Protein AF-A0A0H5QGW6-F1 (afdb_monomer)

Nearest PDB structures (foldseek):
  8yw3-assembly1_R  TM=2.084E-01  e=3.261E-01  Homo sapiens
  6uus-assembly1_R  TM=1.681E-01  e=2.986E+00  Homo sapiens

Organism: NCBI:txid70186

Radius of gyration: 20.82 Å; Cα contacts (8 Å, |Δi|>4): 192; chains: 1; bounding box: 55×41×63 Å

Solvent-accessible surface area (backbone atoms only — not comparable to full-atom values): 15412 Å² total; per-residue (Å²): 129,89,86,74,66,79,67,69,85,49,52,84,71,76,66,63,70,64,78,44,73,62,85,73,97,60,81,76,67,79,88,87,69,93,71,85,68,96,70,79,78,47,71,57,60,54,40,50,23,49,50,55,53,50,54,34,49,54,48,52,54,40,51,48,52,48,53,54,39,48,50,61,38,52,66,51,66,75,45,72,84,45,88,61,38,72,58,56,48,51,52,36,51,52,52,31,52,49,50,47,52,54,42,50,37,51,48,51,41,50,53,51,52,50,52,50,51,42,39,24,73,66,65,39,102,63,50,61,63,60,51,53,44,53,50,51,50,53,47,28,73,71,70,28,72,79,37,42,49,58,43,37,71,76,74,44,76,80,79,86,82,74,90,78,87,79,90,44,74,60,56,55,49,46,50,50,51,52,50,54,55,68,73,56,87,57,65,65,62,59,44,57,75,73,37,57,95,91,55,80,75,52,74,67,58,49,51,49,56,52,50,53,52,51,49,54,40,49,74,41,48,48,42,56,48,58,75,49,32,89,62,48,56,71,67,59,43,52,48,55,54,52,48,51,52,53,49,51,44,62,72,67,60,60,87,71,88,120

Structure (mmCIF, N/CA/C/O backbone):
data_AF-A0A0H5QGW6-F1
#
_entry.id   AF-A0A0H5QGW6-F1
#
loop_
_atom_site.group_PDB
_atom_site.id
_atom_site.type_symbol
_atom_site.label_atom_id
_atom_site.label_alt_id
_atom_site.label_comp_id
_atom_site.label_asym_id
_atom_site.label_entity_id
_atom_site.label_seq_id
_atom_site.pdbx_PDB_ins_code
_atom_site.Cartn_x
_atom_site.Cartn_y
_atom_site.Cartn_z
_atom_site.occupancy
_atom_site.B_iso_or_equiv
_atom_site.auth_seq_id
_atom_site.auth_comp_id
_atom_site.auth_asym_id
_atom_site.auth_atom_id
_atom_site.pdbx_PDB_model_num
ATOM 1 N N . LEU A 1 1 ? 20.902 -16.844 14.564 1.00 28.83 1 LEU A N 1
ATOM 2 C CA . LEU A 1 1 ? 20.217 -16.358 15.788 1.00 28.83 1 LEU A CA 1
ATOM 3 C C . LEU A 1 1 ? 18.877 -17.079 15.842 1.00 28.83 1 LEU A C 1
ATOM 5 O O . LEU A 1 1 ? 18.370 -17.347 14.759 1.00 28.83 1 LEU A O 1
ATOM 9 N N . PRO A 1 2 ? 18.407 -17.530 17.016 1.00 31.31 2 PRO A N 1
ATOM 10 C CA . PRO A 1 2 ? 17.378 -18.561 17.099 1.00 31.31 2 PRO A CA 1
ATOM 11 C C . PRO A 1 2 ? 16.083 -18.083 16.439 1.00 31.31 2 PRO A C 1
ATOM 13 O O . PRO A 1 2 ? 15.623 -16.968 16.669 1.00 31.31 2 PRO A O 1
ATOM 16 N N . HIS A 1 3 ? 15.597 -18.943 15.550 1.00 31.91 3 HIS A N 1
ATOM 17 C CA . HIS A 1 3 ? 14.383 -18.839 14.758 1.00 31.91 3 HIS A CA 1
ATOM 18 C C . HIS A 1 3 ? 13.207 -19.386 15.570 1.00 31.91 3 HIS A C 1
ATOM 20 O O . HIS A 1 3 ? 12.636 -20.408 15.201 1.00 31.91 3 HIS A O 1
ATOM 26 N N . ASP A 1 4 ? 12.875 -18.734 16.680 1.00 29.27 4 ASP A N 1
ATOM 27 C CA . ASP A 1 4 ? 11.639 -19.054 17.390 1.00 29.27 4 ASP A CA 1
ATOM 28 C C . ASP A 1 4 ? 10.511 -18.217 16.778 1.00 29.27 4 ASP A C 1
ATOM 30 O O . ASP A 1 4 ? 10.415 -17.007 16.974 1.00 29.27 4 ASP A O 1
ATOM 34 N N . ASP A 1 5 ? 9.765 -18.884 15.898 1.00 36.06 5 ASP A N 1
ATOM 35 C CA . ASP A 1 5 ? 8.325 -18.764 15.645 1.00 36.06 5 ASP A CA 1
ATOM 36 C C . ASP A 1 5 ? 7.582 -17.541 16.214 1.00 36.06 5 ASP A C 1
ATOM 38 O O . ASP A 1 5 ? 6.639 -17.640 16.994 1.00 36.06 5 ASP A O 1
ATOM 42 N N . ILE A 1 6 ? 7.909 -16.357 15.698 1.00 33.84 6 ILE A N 1
ATOM 43 C CA . ILE A 1 6 ? 7.121 -15.128 15.912 1.00 33.84 6 ILE A CA 1
ATOM 44 C C . ILE A 1 6 ? 5.720 -15.212 15.270 1.00 33.84 6 ILE A C 1
ATOM 46 O O . ILE A 1 6 ? 4.892 -14.324 15.469 1.00 33.84 6 ILE A O 1
ATOM 50 N N . PHE A 1 7 ? 5.464 -16.252 14.470 1.00 36.34 7 PHE A N 1
ATOM 51 C CA . PHE A 1 7 ? 4.195 -16.488 13.786 1.00 36.34 7 PHE A CA 1
ATOM 52 C C . PHE A 1 7 ? 3.195 -17.291 14.628 1.00 36.34 7 PHE A C 1
ATOM 54 O O . PHE A 1 7 ? 2.003 -17.171 14.374 1.00 36.34 7 PHE A O 1
ATOM 61 N N . HIS A 1 8 ? 3.635 -18.048 15.641 1.00 32.22 8 HIS A N 1
ATOM 62 C CA . HIS A 1 8 ? 2.730 -18.903 16.421 1.00 32.22 8 HIS A CA 1
ATOM 63 C C . HIS A 1 8 ? 2.071 -18.210 17.620 1.00 32.22 8 HIS A C 1
ATOM 65 O O . HIS A 1 8 ? 0.953 -18.569 17.975 1.00 32.22 8 HIS A O 1
ATOM 71 N N . ASP A 1 9 ? 2.685 -17.175 18.201 1.00 31.62 9 ASP A N 1
ATOM 72 C CA . ASP A 1 9 ? 2.116 -16.496 19.381 1.00 31.62 9 ASP A CA 1
ATOM 73 C C . ASP A 1 9 ? 0.991 -15.490 19.053 1.00 31.62 9 ASP A C 1
ATOM 75 O O . ASP A 1 9 ? 0.390 -14.916 19.961 1.00 31.62 9 ASP A O 1
ATOM 79 N N . TYR A 1 10 ? 0.684 -15.259 17.770 1.00 38.84 10 TYR A N 1
ATOM 80 C CA . TYR A 1 10 ? -0.267 -14.219 17.341 1.00 38.84 10 TYR A CA 1
ATOM 81 C C . TYR A 1 10 ? -1.294 -14.684 16.296 1.00 38.84 10 TYR A C 1
ATOM 83 O O . TYR A 1 10 ? -2.030 -13.854 15.752 1.00 38.84 10 TYR A O 1
ATOM 91 N N . ASP A 1 11 ? -1.390 -15.996 16.047 1.00 33.16 11 ASP A N 1
ATOM 92 C CA . ASP A 1 11 ? -2.373 -16.592 15.127 1.00 33.16 11 ASP A CA 1
ATOM 93 C C . ASP A 1 11 ? -3.828 -16.223 15.495 1.00 33.16 11 ASP A C 1
ATOM 95 O O . ASP A 1 11 ? -4.645 -16.033 14.591 1.00 33.16 11 ASP A O 1
ATOM 99 N N . ASP A 1 12 ? -4.124 -15.982 16.780 1.00 35.56 12 ASP A N 1
ATOM 100 C CA . ASP A 1 12 ? -5.461 -15.607 17.278 1.00 35.56 12 ASP A CA 1
ATOM 101 C C . ASP A 1 12 ? -5.980 -14.252 16.756 1.00 35.56 12 ASP A C 1
ATOM 103 O O . ASP A 1 12 ? -7.190 -14.044 16.685 1.00 35.56 12 ASP A O 1
ATOM 107 N N . TYR A 1 13 ? -5.104 -13.324 16.349 1.00 36.31 13 TYR A N 1
ATOM 108 C CA . TYR A 1 13 ? -5.515 -11.999 15.845 1.00 36.31 13 TYR A CA 1
ATOM 109 C C . TYR A 1 13 ? -5.422 -11.871 14.319 1.00 36.31 13 TYR A C 1
ATOM 111 O O . TYR A 1 13 ? -5.865 -10.875 13.749 1.00 36.31 13 TYR A O 1
ATOM 119 N N . SER A 1 14 ? -4.859 -12.874 13.638 1.00 37.00 14 SER A N 1
ATOM 120 C CA . SER A 1 14 ? -4.717 -12.884 12.175 1.00 37.00 14 SER A CA 1
ATOM 121 C C . SER A 1 14 ? -5.950 -13.433 11.435 1.00 37.00 14 SER A C 1
ATOM 123 O O . SER A 1 14 ? -6.001 -13.350 10.201 1.00 37.00 14 SER A O 1
ATOM 125 N N . GLN A 1 15 ? -6.919 -13.967 12.196 1.00 38.84 15 GLN A N 1
ATOM 126 C CA . GLN A 1 15 ? -8.158 -14.617 11.747 1.00 38.84 15 GLN A CA 1
ATOM 127 C C . GLN A 1 15 ? -9.431 -13.822 12.079 1.00 38.84 15 GLN A C 1
ATOM 129 O O . GLN A 1 15 ? -10.512 -14.399 12.179 1.00 38.84 15 GLN A O 1
ATOM 134 N N . VAL A 1 16 ? -9.349 -12.501 12.264 1.00 38.50 16 VAL A N 1
ATOM 135 C CA . VAL A 1 16 ? -10.579 -11.702 12.336 1.00 38.50 16 VAL A CA 1
ATOM 136 C C . VAL A 1 16 ? -11.137 -11.593 10.916 1.00 38.50 16 VAL A C 1
ATOM 138 O O . VAL A 1 16 ? -10.683 -10.774 10.115 1.00 38.50 16 VAL A O 1
ATOM 141 N N . ASP A 1 17 ? -12.064 -12.489 10.577 1.00 37.53 17 ASP A N 1
ATOM 142 C CA . ASP A 1 17 ? -12.809 -12.428 9.324 1.00 37.53 17 ASP A CA 1
ATOM 143 C C . ASP A 1 17 ? -13.583 -11.108 9.248 1.00 37.53 17 ASP A C 1
ATOM 145 O O . ASP A 1 17 ? -14.214 -10.675 10.216 1.00 37.53 17 ASP A O 1
ATOM 149 N N . ALA A 1 18 ? -13.532 -10.458 8.082 1.00 36.81 18 ALA A N 1
ATOM 150 C CA . ALA A 1 18 ? -14.303 -9.250 7.843 1.00 36.81 18 ALA A CA 1
ATOM 151 C C . ALA A 1 18 ? -15.805 -9.550 8.010 1.00 36.81 18 ALA A C 1
ATOM 153 O O . ALA A 1 18 ? -16.290 -10.536 7.441 1.00 36.81 18 ALA A O 1
ATOM 154 N N . PRO A 1 19 ? -16.562 -8.727 8.759 1.00 37.78 19 PRO A N 1
ATOM 155 C CA . PRO A 1 19 ? -18.004 -8.886 8.836 1.00 37.78 19 PRO A CA 1
ATOM 156 C C . PRO A 1 19 ? -18.616 -8.769 7.433 1.00 37.78 19 PRO A C 1
ATOM 158 O O . PRO A 1 19 ? -18.305 -7.856 6.668 1.00 37.78 19 PRO A O 1
ATOM 161 N N . LEU A 1 20 ? -19.492 -9.718 7.090 1.00 35.91 20 LEU A N 1
ATOM 162 C CA . LEU A 1 20 ? -20.268 -9.704 5.852 1.00 35.91 20 LEU A CA 1
ATOM 163 C C . LEU A 1 20 ? -21.148 -8.451 5.827 1.00 35.91 20 LEU A C 1
ATOM 165 O O . LEU A 1 20 ? -22.106 -8.341 6.591 1.00 35.91 20 LEU A O 1
ATOM 169 N N . ASN A 1 21 ? -20.834 -7.518 4.929 1.00 36.22 21 ASN A N 1
ATOM 170 C CA . ASN A 1 21 ? -21.653 -6.336 4.699 1.00 36.22 21 ASN A CA 1
ATOM 171 C C . ASN A 1 21 ? -22.856 -6.731 3.826 1.00 36.22 21 ASN A C 1
ATOM 173 O O . ASN A 1 21 ? -22.854 -6.559 2.606 1.00 36.22 21 ASN A O 1
ATOM 177 N N . ILE A 1 22 ? -23.865 -7.351 4.443 1.00 33.12 22 ILE A N 1
ATOM 178 C CA . ILE A 1 22 ? -25.166 -7.537 3.803 1.00 33.12 22 ILE A CA 1
ATOM 179 C C . ILE A 1 22 ? -25.860 -6.184 3.908 1.00 33.12 22 ILE A C 1
ATOM 181 O O . ILE A 1 22 ? -26.265 -5.759 4.986 1.00 33.12 22 ILE A O 1
ATOM 185 N N . GLY A 1 23 ? -25.911 -5.473 2.782 1.00 33.12 23 GLY A N 1
ATOM 186 C CA . GLY A 1 23 ? -26.661 -4.232 2.684 1.00 33.12 23 GLY A CA 1
ATOM 187 C C . GLY A 1 23 ? -28.078 -4.420 3.225 1.00 33.12 23 GLY A C 1
ATOM 188 O O . GLY A 1 23 ? -28.723 -5.426 2.940 1.00 33.12 23 GLY A O 1
ATOM 189 N N . ASP A 1 24 ? -28.522 -3.399 3.955 1.00 32.38 24 ASP A N 1
ATOM 190 C CA . ASP A 1 24 ? -29.833 -3.241 4.592 1.00 32.38 24 ASP A CA 1
ATOM 191 C C . ASP A 1 24 ? -29.936 -3.754 6.044 1.00 32.38 24 ASP A C 1
ATOM 193 O O . ASP A 1 24 ? -30.483 -4.812 6.339 1.00 32.38 24 ASP A O 1
ATOM 197 N N . GLY A 1 25 ? -29.418 -2.940 6.974 1.00 35.22 25 GLY A N 1
ATOM 198 C CA . GLY A 1 25 ? -30.023 -2.681 8.290 1.00 35.22 25 GLY A CA 1
ATOM 199 C C . GLY A 1 25 ? -30.352 -3.851 9.225 1.00 35.22 25 GLY A C 1
ATOM 200 O O . GLY A 1 25 ? -31.075 -3.632 10.195 1.00 35.22 25 GLY A O 1
ATOM 201 N N . SER A 1 26 ? -29.866 -5.067 8.983 1.00 32.62 26 SER A N 1
ATOM 202 C CA . SER A 1 26 ? -30.213 -6.233 9.793 1.00 32.62 26 SER A CA 1
ATOM 203 C C . SER A 1 26 ? -29.097 -7.278 9.805 1.00 32.62 26 SER A C 1
ATOM 205 O O . SER A 1 26 ? -28.591 -7.682 8.766 1.00 32.62 26 SER A O 1
ATOM 207 N N . ASP A 1 27 ? -28.718 -7.649 11.030 1.00 32.12 27 ASP A N 1
ATOM 208 C CA . ASP A 1 27 ? -27.937 -8.806 11.471 1.00 32.12 27 ASP A CA 1
ATOM 209 C C . ASP A 1 27 ? -26.791 -9.285 10.560 1.00 32.12 27 ASP A C 1
ATOM 211 O O . ASP A 1 27 ? -26.952 -10.070 9.625 1.00 32.12 27 ASP A O 1
ATOM 215 N N . VAL A 1 28 ? -25.576 -8.871 10.933 1.00 39.53 28 VAL A N 1
ATOM 216 C CA . VAL A 1 28 ? -24.309 -9.393 10.410 1.00 39.53 28 VAL A CA 1
ATOM 217 C C . VAL A 1 28 ? -24.148 -10.853 10.849 1.00 39.53 28 VAL A C 1
ATOM 219 O O . VAL A 1 28 ? -23.938 -11.131 12.028 1.00 39.53 28 VAL A O 1
ATOM 222 N N . ILE A 1 29 ? -24.216 -11.794 9.904 1.00 32.88 29 ILE A N 1
ATOM 223 C CA . ILE A 1 29 ? -23.954 -13.219 10.157 1.00 32.88 29 ILE A CA 1
ATOM 224 C C . ILE A 1 29 ? -22.559 -13.570 9.632 1.00 32.88 29 ILE A C 1
ATOM 226 O O . ILE A 1 29 ? -22.315 -13.548 8.427 1.00 32.88 29 ILE A O 1
ATOM 230 N N . VAL A 1 30 ? -21.655 -13.944 10.539 1.00 40.00 30 VAL A N 1
ATOM 231 C CA . VAL A 1 30 ? -20.365 -14.570 10.209 1.00 40.00 30 VAL A CA 1
ATOM 232 C C . VAL A 1 30 ? -20.585 -16.082 10.095 1.00 40.00 30 VAL A C 1
ATOM 234 O O . VAL A 1 30 ? -21.022 -16.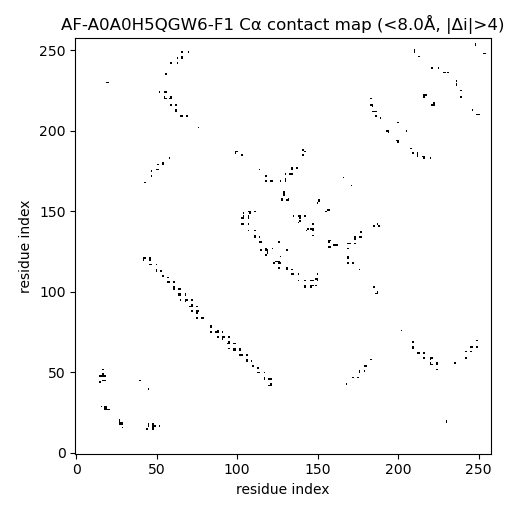723 11.049 1.00 40.00 30 VAL A O 1
ATOM 237 N N . GLN A 1 31 ? -20.292 -16.678 8.936 1.00 36.69 31 GLN A N 1
ATOM 238 C CA . GLN A 1 31 ? -20.189 -18.135 8.801 1.00 36.69 31 GLN A CA 1
ATOM 239 C C . GLN A 1 31 ? -18.713 -18.525 8.755 1.00 36.69 31 GLN A C 1
ATOM 241 O O . GLN A 1 31 ? -18.047 -18.247 7.763 1.00 36.69 31 GLN A O 1
ATOM 246 N N . GLY A 1 32 ? -18.217 -19.203 9.796 1.00 34.06 32 GLY A N 1
ATOM 247 C CA . GLY A 1 32 ? -16.840 -19.704 9.753 1.00 34.06 32 GLY A CA 1
ATOM 248 C C . GLY A 1 32 ? -16.204 -20.284 11.012 1.00 34.06 32 GLY A C 1
ATOM 249 O O . GLY A 1 32 ? -15.064 -20.707 10.938 1.00 34.06 32 GLY A O 1
ATOM 250 N N . GLY A 1 33 ? -16.892 -20.370 12.145 1.00 31.00 33 GLY A N 1
ATOM 251 C CA . GLY A 1 33 ? -16.390 -21.024 13.356 1.00 31.00 33 GLY A CA 1
ATOM 252 C C . GLY A 1 33 ? -17.480 -20.961 14.410 1.00 31.00 33 GLY A C 1
ATOM 253 O O . GLY A 1 33 ? -18.237 -19.998 14.432 1.00 31.00 33 GLY A O 1
ATOM 254 N N . SER A 1 34 ? -17.655 -22.010 15.207 1.00 35.47 34 SER A N 1
ATOM 255 C CA . SER A 1 34 ? -18.788 -22.141 16.127 1.00 35.47 34 SER A CA 1
ATOM 256 C C . SER A 1 34 ? -18.726 -21.099 17.252 1.00 35.47 34 SER A C 1
ATOM 258 O O . SER A 1 34 ? -18.340 -21.427 18.371 1.00 35.47 34 SER A O 1
ATOM 260 N N . ILE A 1 35 ? -19.157 -19.865 16.983 1.00 36.47 35 ILE A N 1
ATOM 261 C CA . ILE A 1 35 ? -19.555 -18.909 18.012 1.00 36.47 35 ILE A CA 1
ATOM 262 C C . ILE A 1 35 ? -20.983 -19.292 18.387 1.00 36.47 35 ILE A C 1
ATOM 264 O O . ILE A 1 35 ? -21.971 -18.887 17.775 1.00 36.47 35 ILE A O 1
ATOM 268 N N . ALA A 1 36 ? -2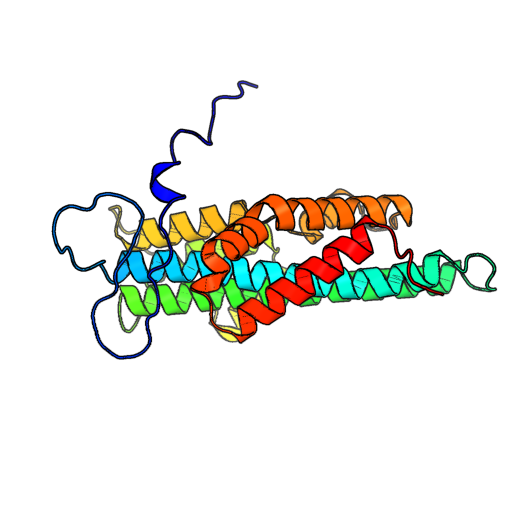1.078 -20.216 19.337 1.00 33.72 36 ALA A N 1
ATOM 269 C CA . ALA A 1 36 ? -22.330 -20.478 20.007 1.00 33.72 36 ALA A CA 1
ATOM 270 C C . ALA A 1 36 ? -22.717 -19.209 20.781 1.00 33.72 36 ALA A C 1
ATOM 272 O O . ALA A 1 36 ? -21.998 -18.816 21.695 1.00 33.72 36 ALA A O 1
ATOM 273 N N . ASN A 1 37 ? -23.879 -18.659 20.423 1.00 31.94 37 ASN A N 1
ATOM 274 C CA . ASN A 1 37 ? -24.623 -17.549 21.034 1.00 31.94 37 ASN A CA 1
ATOM 275 C C . ASN A 1 37 ? -24.440 -16.188 20.350 1.00 31.94 37 ASN A C 1
ATOM 277 O O . ASN A 1 37 ? -23.349 -15.808 19.947 1.00 31.94 37 ASN A O 1
ATOM 281 N N . GLY A 1 38 ? -25.567 -15.489 20.188 1.00 34.28 38 GLY A N 1
ATOM 282 C CA . GLY A 1 38 ? -25.688 -14.214 19.486 1.00 34.28 38 GLY A CA 1
ATOM 283 C C . GLY A 1 38 ? -25.036 -13.053 20.229 1.00 34.28 38 GLY A C 1
ATOM 284 O O . GLY A 1 38 ? -25.731 -12.197 20.774 1.00 34.28 38 GLY A O 1
ATOM 285 N N . ASP A 1 39 ? -23.710 -13.032 20.217 1.00 41.28 39 ASP A N 1
ATOM 286 C CA . ASP A 1 39 ? -22.908 -11.899 20.649 1.00 41.28 39 ASP A CA 1
ATOM 287 C C . ASP A 1 39 ? -22.875 -10.860 19.522 1.00 41.28 39 ASP A C 1
ATOM 289 O O . ASP A 1 39 ? -22.409 -11.124 18.412 1.00 41.28 39 ASP A O 1
ATOM 293 N N . MET A 1 40 ? -23.399 -9.661 19.800 1.00 46.53 40 MET A N 1
ATOM 294 C CA . MET A 1 40 ? -23.148 -8.490 18.960 1.00 46.53 40 MET A CA 1
ATOM 295 C C . MET A 1 40 ? -21.635 -8.338 18.787 1.00 46.53 40 MET A C 1
ATOM 297 O O . MET A 1 40 ? -20.921 -8.143 19.771 1.00 46.53 40 MET A O 1
ATOM 301 N N . ILE A 1 41 ? -21.153 -8.377 17.545 1.00 57.81 41 ILE A N 1
ATOM 302 C CA . ILE A 1 41 ? -19.775 -7.992 17.230 1.00 57.81 41 ILE A CA 1
ATOM 303 C C . ILE A 1 41 ? -19.592 -6.551 17.710 1.00 57.81 41 ILE A C 1
ATOM 305 O O . ILE A 1 41 ? -20.373 -5.669 17.341 1.00 57.81 41 ILE A O 1
ATOM 309 N N . SER A 1 42 ? -18.590 -6.314 18.556 1.00 76.31 42 SER A N 1
ATOM 310 C CA . SER A 1 42 ? -18.345 -4.978 19.088 1.00 76.31 42 SER A CA 1
ATOM 311 C C . SER A 1 42 ? -17.958 -4.018 17.954 1.00 76.31 42 SER A C 1
ATOM 313 O O . SER A 1 42 ? -17.319 -4.421 16.982 1.00 76.31 42 SER A O 1
ATOM 315 N N . ILE A 1 43 ? -18.308 -2.730 18.076 1.00 77.88 43 ILE A N 1
ATOM 316 C CA . ILE A 1 43 ? -17.887 -1.685 17.116 1.00 77.88 43 ILE A CA 1
ATOM 317 C C . ILE A 1 43 ? -16.364 -1.725 16.920 1.00 77.88 43 ILE A C 1
ATOM 319 O O . ILE A 1 43 ? -15.871 -1.547 15.813 1.00 77.88 43 ILE A O 1
ATOM 323 N N . PHE A 1 44 ? -15.622 -2.030 17.986 1.00 80.94 44 PHE A N 1
ATOM 324 C CA . PHE A 1 44 ? -14.179 -2.210 17.935 1.00 80.94 44 PHE A CA 1
ATOM 325 C C . PHE A 1 44 ? -13.751 -3.319 16.960 1.00 80.94 44 PHE A C 1
ATOM 327 O O . PHE A 1 44 ? -12.923 -3.063 16.088 1.00 80.94 44 PHE A O 1
ATOM 334 N N . ASP A 1 45 ? -14.321 -4.522 17.070 1.00 79.44 45 ASP A N 1
ATOM 335 C CA . ASP A 1 45 ? -13.941 -5.654 16.214 1.00 79.44 45 ASP A CA 1
ATOM 336 C C . ASP A 1 45 ? -14.329 -5.403 14.749 1.00 79.44 45 ASP A C 1
ATOM 338 O O . ASP A 1 45 ? -13.570 -5.739 13.839 1.00 79.44 45 ASP A O 1
ATOM 342 N N . GLN A 1 46 ? -15.468 -4.738 14.515 1.00 82.50 46 GLN A N 1
ATOM 343 C CA . GLN A 1 46 ? -15.888 -4.320 13.173 1.00 82.50 46 GLN A CA 1
ATOM 344 C C . GLN A 1 46 ? -14.893 -3.335 12.554 1.00 82.50 46 GLN A C 1
ATOM 346 O O . GLN A 1 46 ? -14.461 -3.532 11.419 1.00 82.50 46 GLN A O 1
ATOM 351 N N . GLN A 1 47 ? -14.491 -2.306 13.306 1.00 85.12 47 GLN A N 1
ATOM 352 C CA . GLN A 1 47 ? -13.534 -1.304 12.837 1.00 85.12 47 GLN A CA 1
ATOM 353 C C . GLN A 1 47 ? -12.145 -1.882 12.615 1.00 85.12 47 GLN A C 1
ATOM 355 O O . GLN A 1 47 ? -11.463 -1.506 11.664 1.00 85.12 47 GLN A O 1
ATOM 360 N N . LEU A 1 48 ? -11.723 -2.819 13.460 1.00 85.81 48 LEU A N 1
ATOM 361 C CA . LEU A 1 48 ? -10.446 -3.488 13.286 1.00 85.81 48 LEU A CA 1
ATOM 362 C C . LEU A 1 48 ? -10.429 -4.354 12.018 1.00 85.81 48 LEU A C 1
ATOM 364 O O . LEU A 1 48 ? -9.469 -4.306 11.247 1.00 85.81 48 LEU A O 1
ATOM 368 N N . ALA A 1 49 ? -11.491 -5.123 11.779 1.00 85.56 49 ALA A N 1
ATOM 369 C CA . ALA A 1 49 ? -11.598 -5.948 10.583 1.00 85.56 49 ALA A CA 1
ATOM 370 C C . ALA A 1 49 ? -11.686 -5.091 9.307 1.00 85.56 49 ALA A C 1
ATOM 372 O O . ALA A 1 49 ? -10.997 -5.372 8.323 1.00 85.56 49 ALA A O 1
ATOM 373 N N . PHE A 1 50 ? -12.466 -4.004 9.355 1.00 87.75 50 PHE A N 1
ATOM 374 C CA . PHE A 1 50 ? -12.559 -3.011 8.285 1.00 87.75 50 PHE A CA 1
ATOM 375 C C . PHE A 1 50 ? -11.194 -2.381 7.973 1.00 87.75 50 PHE A C 1
ATOM 377 O O . PHE A 1 50 ? -10.769 -2.384 6.820 1.00 87.75 50 PHE A O 1
ATOM 384 N N . LEU A 1 51 ? -10.459 -1.933 8.998 1.00 91.12 51 LEU A N 1
ATOM 385 C CA . LEU A 1 51 ? -9.109 -1.380 8.863 1.00 91.12 51 LEU A CA 1
ATOM 386 C C . LEU A 1 51 ? -8.183 -2.333 8.098 1.00 91.12 51 LEU A C 1
ATOM 388 O O . LEU A 1 51 ? -7.540 -1.932 7.131 1.00 91.12 51 LEU A O 1
ATOM 392 N N . ILE A 1 52 ? -8.106 -3.597 8.521 1.00 89.62 52 ILE A N 1
ATOM 393 C CA . ILE A 1 52 ? -7.200 -4.583 7.916 1.00 89.62 52 ILE A CA 1
ATOM 394 C C . ILE A 1 52 ? -7.587 -4.852 6.456 1.00 89.62 52 ILE A C 1
ATOM 396 O O . ILE A 1 52 ? -6.719 -4.909 5.579 1.00 89.62 52 ILE A O 1
ATOM 400 N N . GLN A 1 53 ? -8.885 -4.996 6.181 1.00 90.69 53 GLN A N 1
ATOM 401 C CA . GLN A 1 53 ? -9.395 -5.227 4.834 1.00 90.69 53 GLN A CA 1
ATOM 402 C C . GLN A 1 53 ? -9.071 -4.053 3.900 1.00 90.69 53 GLN A C 1
ATOM 404 O O . GLN A 1 53 ? -8.499 -4.265 2.828 1.00 90.69 53 GLN A O 1
ATOM 409 N N . GLU A 1 54 ? -9.358 -2.823 4.323 1.00 92.00 54 GLU A N 1
ATOM 410 C CA . GLU A 1 54 ? -9.084 -1.614 3.544 1.00 92.00 54 GLU A CA 1
ATOM 411 C C . GLU A 1 54 ? -7.580 -1.377 3.358 1.00 92.00 54 GLU A C 1
ATOM 413 O O . GLU A 1 54 ? -7.140 -1.054 2.254 1.00 92.00 54 GLU A O 1
ATOM 418 N N . MET A 1 55 ? -6.747 -1.653 4.370 1.00 93.69 55 MET A N 1
ATOM 419 C CA . MET A 1 55 ? -5.289 -1.605 4.210 1.00 93.69 55 MET A CA 1
ATOM 420 C C . MET A 1 55 ? -4.799 -2.575 3.127 1.00 93.69 55 MET A C 1
ATOM 422 O O . MET A 1 55 ? -3.941 -2.219 2.314 1.00 93.69 55 MET A O 1
ATOM 426 N N . HIS A 1 56 ? -5.351 -3.791 3.070 1.00 92.44 56 HIS A N 1
ATOM 427 C CA . HIS A 1 56 ? -5.028 -4.752 2.015 1.00 92.44 56 HIS A CA 1
ATOM 428 C C . HIS A 1 56 ? -5.509 -4.293 0.634 1.00 92.44 56 HIS A C 1
ATOM 430 O O . HIS A 1 56 ? -4.794 -4.504 -0.351 1.00 92.44 56 HIS A O 1
ATOM 436 N N . ILE A 1 57 ? -6.689 -3.671 0.545 1.00 93.06 57 ILE A N 1
ATOM 437 C CA . ILE A 1 57 ? -7.240 -3.139 -0.710 1.00 93.06 57 ILE A CA 1
ATOM 438 C C . ILE A 1 57 ? -6.356 -2.001 -1.229 1.00 93.06 57 ILE A C 1
ATOM 440 O O . ILE A 1 57 ? -5.865 -2.078 -2.359 1.00 93.06 57 ILE A O 1
ATOM 444 N N . SER A 1 58 ? -6.074 -0.996 -0.395 1.00 95.06 58 SER A N 1
ATOM 445 C CA . SER A 1 58 ? -5.165 0.112 -0.717 1.00 95.06 58 SER A CA 1
ATOM 446 C C . SER A 1 58 ? -3.776 -0.385 -1.115 1.00 95.06 58 SER A C 1
ATOM 448 O O . SER A 1 58 ? -3.199 0.089 -2.096 1.00 95.06 58 SER A O 1
ATOM 450 N N . TYR A 1 59 ? -3.251 -1.405 -0.431 1.00 94.31 59 TYR A N 1
ATOM 451 C CA . TYR A 1 59 ? -1.979 -2.015 -0.808 1.00 94.31 59 TYR A CA 1
ATOM 452 C C . TYR A 1 59 ? -2.032 -2.716 -2.177 1.00 94.31 59 TYR A C 1
ATOM 454 O O . TYR A 1 59 ? -1.105 -2.587 -2.979 1.00 94.31 59 TYR A O 1
ATOM 462 N N . CYS A 1 60 ? -3.126 -3.407 -2.508 1.00 93.06 60 CYS A N 1
ATOM 463 C CA . CYS A 1 60 ? -3.309 -3.979 -3.844 1.00 93.06 60 CYS A CA 1
ATOM 464 C C . CYS A 1 60 ? -3.368 -2.886 -4.927 1.00 93.06 60 CYS A C 1
ATOM 466 O O . CYS A 1 60 ? -2.749 -3.040 -5.982 1.00 93.06 60 CYS A O 1
ATOM 468 N N . TYR A 1 61 ? -4.045 -1.759 -4.672 1.00 94.31 61 TYR A N 1
ATOM 469 C CA . TYR A 1 61 ? -4.050 -0.602 -5.581 1.00 94.31 61 TYR A CA 1
ATOM 470 C C . TYR A 1 61 ? -2.663 0.015 -5.754 1.00 94.31 61 TYR A C 1
ATOM 472 O O . TYR A 1 61 ? -2.276 0.376 -6.870 1.00 94.31 61 TYR A O 1
ATOM 480 N N . TYR A 1 62 ? -1.894 0.110 -4.671 1.00 93.31 62 TYR A N 1
ATOM 481 C CA . TYR A 1 62 ? -0.493 0.507 -4.720 1.00 93.31 62 TYR A CA 1
ATOM 482 C C . TYR A 1 62 ? 0.300 -0.405 -5.664 1.00 93.31 62 TYR A C 1
ATOM 484 O O . TYR A 1 62 ? 0.910 0.086 -6.615 1.00 93.31 62 TYR A O 1
ATOM 492 N N . ILE A 1 63 ? 0.212 -1.725 -5.491 1.00 91.81 63 ILE A N 1
ATOM 493 C CA . ILE A 1 63 ? 0.915 -2.687 -6.348 1.00 91.81 63 ILE A CA 1
ATOM 494 C C . ILE A 1 63 ? 0.461 -2.589 -7.813 1.00 91.81 63 ILE A C 1
ATOM 496 O O . ILE A 1 63 ? 1.296 -2.686 -8.714 1.00 91.81 63 ILE A O 1
ATOM 500 N N . ALA A 1 64 ? -0.818 -2.324 -8.084 1.00 90.62 64 ALA A N 1
ATOM 501 C CA . ALA A 1 64 ? -1.302 -2.089 -9.444 1.00 90.62 64 ALA A CA 1
ATOM 502 C C . ALA A 1 64 ? -0.608 -0.883 -10.110 1.00 90.62 64 ALA A C 1
ATOM 504 O O . ALA A 1 64 ? -0.187 -0.967 -11.267 1.00 90.62 64 ALA A O 1
ATOM 505 N N . LYS A 1 65 ? -0.421 0.225 -9.375 1.00 90.44 65 LYS A N 1
ATOM 506 C CA . LYS A 1 65 ? 0.317 1.406 -9.868 1.00 90.44 65 LYS A CA 1
ATOM 507 C C . LYS A 1 65 ? 1.773 1.077 -10.174 1.00 90.44 65 LYS A C 1
ATOM 509 O O . LYS A 1 65 ? 2.287 1.512 -11.202 1.00 90.44 65 LYS A O 1
ATOM 514 N N . ILE A 1 66 ? 2.414 0.268 -9.330 1.00 88.31 66 ILE A N 1
ATOM 515 C CA . ILE A 1 66 ? 3.771 -0.221 -9.591 1.00 88.31 66 ILE A CA 1
ATOM 516 C C . ILE A 1 66 ? 3.810 -1.041 -10.877 1.00 88.31 66 ILE A C 1
ATOM 518 O O . ILE A 1 66 ? 4.667 -0.813 -11.726 1.00 88.31 66 ILE A O 1
ATOM 522 N N . CYS A 1 67 ? 2.893 -1.994 -11.026 1.00 87.56 67 CYS A N 1
ATOM 523 C CA . CYS A 1 67 ? 2.828 -2.859 -12.195 1.00 87.56 67 CYS A CA 1
ATOM 524 C C . CYS A 1 67 ? 2.690 -2.048 -13.490 1.00 87.56 67 CYS A C 1
ATOM 526 O O . CYS A 1 67 ? 3.395 -2.316 -14.463 1.00 87.56 67 CYS A O 1
ATOM 528 N N . ASN A 1 68 ? 1.837 -1.020 -13.475 1.00 85.00 68 ASN A N 1
ATOM 529 C CA . ASN A 1 68 ? 1.664 -0.108 -14.601 1.00 85.00 68 ASN A CA 1
ATOM 530 C C . ASN A 1 68 ? 2.944 0.686 -14.895 1.00 85.00 68 ASN A C 1
ATOM 532 O O . ASN A 1 68 ? 3.423 0.649 -16.024 1.00 85.00 68 ASN A O 1
ATOM 536 N N . GLY A 1 69 ? 3.556 1.312 -13.884 1.00 83.94 69 GLY A N 1
ATOM 537 C CA . GLY A 1 69 ? 4.805 2.056 -14.081 1.00 83.94 69 GLY A CA 1
ATOM 538 C C . GLY A 1 69 ? 5.966 1.174 -14.557 1.00 83.94 69 GLY A C 1
ATOM 539 O O . GLY A 1 69 ? 6.791 1.601 -15.3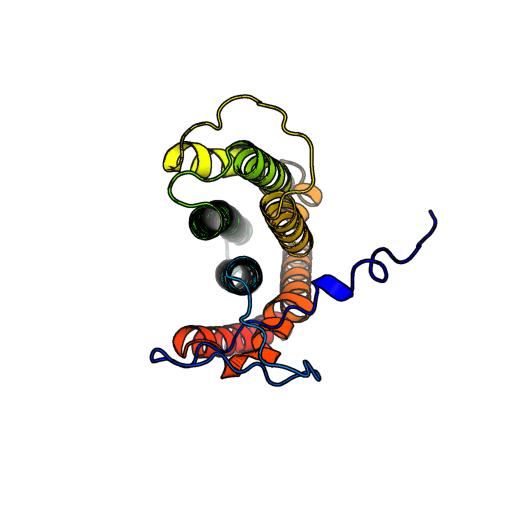58 1.00 83.94 69 GLY A O 1
ATOM 540 N N . TYR A 1 70 ? 6.020 -0.087 -14.120 1.00 84.94 70 TYR A N 1
ATOM 541 C CA . TYR A 1 70 ? 7.031 -1.035 -14.580 1.00 84.94 70 TYR A CA 1
ATOM 542 C C . TYR A 1 70 ? 6.807 -1.481 -16.033 1.00 84.94 70 TYR A C 1
ATOM 544 O O . TYR A 1 70 ? 7.776 -1.649 -16.779 1.00 84.94 70 TYR A O 1
ATOM 552 N N . ARG A 1 71 ? 5.547 -1.646 -16.461 1.00 78.81 71 ARG A N 1
ATOM 553 C CA . ARG A 1 71 ? 5.203 -1.984 -17.852 1.00 78.81 71 ARG A CA 1
ATOM 554 C C . ARG A 1 71 ? 5.808 -0.966 -18.821 1.00 78.81 71 ARG A C 1
ATOM 556 O O . ARG A 1 71 ? 6.437 -1.375 -19.799 1.00 78.81 71 ARG A O 1
ATOM 563 N N . ASP A 1 72 ? 5.728 0.319 -18.493 1.00 72.44 72 ASP A N 1
ATOM 564 C CA . ASP A 1 72 ? 6.316 1.391 -19.299 1.00 72.44 72 ASP A CA 1
ATOM 565 C C . ASP A 1 72 ? 7.839 1.231 -19.434 1.00 72.44 72 ASP A C 1
ATOM 567 O O . ASP A 1 72 ? 8.371 1.302 -20.540 1.00 72.44 72 ASP A O 1
ATOM 571 N N . VAL A 1 73 ? 8.548 0.880 -18.353 1.00 75.19 73 VAL A N 1
ATOM 572 C CA . VAL A 1 73 ? 10.000 0.609 -18.394 1.00 75.19 73 VAL A CA 1
ATOM 573 C C . VAL A 1 73 ? 10.333 -0.590 -19.286 1.00 75.19 73 VAL A C 1
ATOM 575 O O . VAL A 1 73 ? 11.299 -0.551 -20.057 1.00 75.19 73 VAL A O 1
ATOM 578 N N . THR A 1 74 ? 9.545 -1.669 -19.207 1.00 68.88 74 THR A N 1
ATOM 579 C CA . THR A 1 74 ? 9.809 -2.874 -20.008 1.00 68.88 74 THR A CA 1
ATOM 580 C C . THR A 1 74 ? 9.694 -2.618 -21.507 1.00 68.88 74 THR A C 1
ATOM 582 O O . THR A 1 74 ? 10.548 -3.102 -22.252 1.00 68.88 74 THR A O 1
ATOM 585 N N . HIS A 1 75 ? 8.735 -1.793 -21.946 1.00 66.81 75 HIS A N 1
ATOM 586 C CA . HIS A 1 75 ? 8.559 -1.421 -23.354 1.00 66.81 75 HIS A CA 1
ATOM 587 C C . HIS A 1 75 ? 9.824 -0.816 -23.984 1.00 66.81 75 HIS A C 1
ATOM 589 O O . HIS A 1 75 ? 10.134 -1.104 -25.143 1.00 66.81 75 HIS A O 1
ATOM 595 N N . PHE A 1 76 ? 10.594 -0.030 -23.228 1.00 59.19 76 PHE A N 1
ATOM 596 C CA . PHE A 1 76 ? 11.849 0.548 -23.713 1.00 59.19 76 PHE A CA 1
ATOM 597 C C . PHE A 1 76 ? 13.021 -0.432 -23.627 1.00 59.19 76 PHE A C 1
ATOM 599 O O . PHE A 1 76 ? 13.859 -0.462 -24.527 1.00 59.19 76 PHE A O 1
ATOM 606 N N . SER A 1 77 ? 13.057 -1.282 -22.594 1.00 57.88 77 SER A N 1
ATOM 607 C CA . SER A 1 77 ? 14.165 -2.221 -22.352 1.00 57.88 77 SER A CA 1
ATOM 608 C C . SER A 1 77 ? 14.386 -3.249 -23.479 1.00 57.88 77 SER A C 1
ATOM 610 O O . SER A 1 77 ? 15.524 -3.649 -23.724 1.00 57.88 77 SER A O 1
ATOM 612 N N . PHE A 1 78 ? 13.329 -3.631 -24.208 1.00 57.41 78 PHE A N 1
ATOM 613 C CA . PHE A 1 78 ? 13.403 -4.593 -25.317 1.00 57.41 78 PHE A CA 1
ATOM 614 C C . PHE A 1 78 ? 13.830 -3.979 -26.661 1.00 57.41 78 PHE A C 1
ATOM 616 O O . PHE A 1 78 ? 14.140 -4.717 -27.593 1.00 57.41 78 PHE A O 1
ATOM 623 N N . ASN A 1 79 ? 13.918 -2.648 -26.760 1.00 57.06 79 ASN A N 1
ATOM 624 C CA . ASN A 1 79 ? 14.331 -1.933 -27.971 1.00 57.06 79 ASN A CA 1
ATOM 625 C C . ASN A 1 79 ? 15.775 -1.407 -27.860 1.00 57.06 79 ASN A C 1
ATOM 627 O O . ASN A 1 79 ? 16.069 -0.256 -28.181 1.00 57.06 79 ASN A O 1
ATOM 631 N N . SER A 1 80 ? 16.699 -2.267 -27.421 1.00 59.06 80 SER A N 1
ATOM 632 C CA . SER A 1 80 ? 18.120 -1.942 -27.186 1.00 59.06 80 SER A CA 1
ATOM 633 C C . SER A 1 80 ? 18.911 -1.514 -28.430 1.00 59.06 80 SER A C 1
ATOM 635 O O . SER A 1 80 ? 20.049 -1.063 -28.315 1.00 59.06 80 SER A O 1
ATOM 637 N N . HIS A 1 81 ? 18.310 -1.628 -29.616 1.00 63.03 81 HIS A N 1
ATOM 638 C CA . HIS A 1 81 ? 18.891 -1.232 -30.899 1.00 63.03 81 HIS A CA 1
ATOM 639 C C . HIS A 1 81 ? 18.592 0.223 -31.300 1.00 63.03 81 HIS A C 1
ATOM 641 O O . HIS A 1 81 ? 19.075 0.672 -32.339 1.00 63.03 81 HIS A O 1
ATOM 647 N N . LEU A 1 82 ? 17.802 0.960 -30.512 1.00 65.25 82 LEU A N 1
ATOM 648 C CA . LEU A 1 82 ? 17.531 2.374 -30.766 1.00 65.25 82 LEU A CA 1
ATOM 649 C C . LEU A 1 82 ? 18.786 3.231 -30.514 1.00 65.25 82 LEU A C 1
ATOM 651 O O . LEU A 1 82 ? 19.442 3.063 -29.477 1.00 65.25 82 LEU A O 1
ATOM 655 N N . PRO A 1 83 ? 19.093 4.204 -31.396 1.00 64.06 83 PRO A N 1
ATOM 656 C CA . PRO A 1 83 ? 19.926 5.337 -31.008 1.00 64.06 83 PRO A CA 1
ATOM 657 C C . PRO A 1 83 ? 19.328 5.946 -29.732 1.00 64.06 83 PRO A C 1
ATOM 659 O O . PRO A 1 83 ? 18.111 6.057 -29.621 1.00 64.06 83 PRO A O 1
ATOM 662 N N . ASP A 1 84 ? 20.164 6.284 -28.754 1.00 73.69 84 ASP A N 1
ATOM 663 C CA . ASP A 1 84 ? 19.746 6.852 -27.462 1.00 73.69 84 ASP A CA 1
ATOM 664 C C . ASP A 1 84 ? 19.026 5.903 -26.480 1.00 73.69 84 ASP A C 1
ATOM 666 O O . ASP A 1 84 ? 18.486 6.374 -25.478 1.00 73.69 84 ASP A O 1
ATOM 670 N N . PHE A 1 85 ? 19.090 4.574 -26.667 1.00 73.69 85 PHE A N 1
ATOM 671 C CA . PHE A 1 85 ? 18.537 3.587 -25.715 1.00 73.69 85 PHE A CA 1
ATOM 672 C C . PHE A 1 85 ? 18.877 3.892 -24.247 1.00 73.69 85 PHE A C 1
ATOM 674 O O . PHE A 1 85 ? 18.003 3.858 -23.387 1.00 73.69 85 PHE A O 1
ATOM 681 N N . LEU A 1 86 ? 20.141 4.225 -23.957 1.00 73.12 86 LEU A N 1
ATOM 682 C CA . LEU A 1 86 ? 20.583 4.539 -22.595 1.00 73.12 86 LEU A CA 1
ATOM 683 C C . LEU A 1 86 ? 19.852 5.752 -22.009 1.00 73.12 86 LEU A C 1
ATOM 685 O O . LEU A 1 86 ? 19.514 5.735 -20.830 1.00 73.12 86 LEU A O 1
ATOM 689 N N . LYS A 1 87 ? 19.592 6.780 -22.823 1.00 77.81 87 LYS A N 1
ATOM 690 C CA . LYS A 1 87 ? 18.878 7.985 -22.396 1.00 77.81 87 LYS A CA 1
ATOM 691 C C . LYS A 1 87 ? 17.397 7.684 -22.157 1.00 77.81 87 LYS A C 1
ATOM 693 O O . LYS A 1 87 ? 16.881 8.025 -21.100 1.00 77.81 87 LYS A O 1
ATOM 698 N N . LEU A 1 88 ? 16.747 6.983 -23.087 1.00 77.50 88 LEU A N 1
ATOM 699 C CA . LEU A 1 88 ? 15.338 6.593 -22.955 1.00 77.50 88 LEU A CA 1
ATOM 700 C C . LEU A 1 88 ? 15.116 5.681 -21.742 1.00 77.50 88 LEU A C 1
ATOM 702 O O . LEU A 1 88 ? 14.201 5.900 -20.958 1.00 77.50 88 LEU A O 1
ATOM 706 N N . TYR A 1 89 ? 16.002 4.707 -21.527 1.00 76.25 89 TYR A N 1
ATOM 707 C CA . TYR A 1 89 ? 15.950 3.833 -20.355 1.00 76.25 89 TYR A CA 1
ATOM 708 C C . TYR A 1 89 ? 16.121 4.612 -19.039 1.00 76.25 89 TYR A C 1
ATOM 710 O O . TYR A 1 89 ? 15.423 4.338 -18.061 1.00 76.25 89 TYR A O 1
ATOM 718 N N . GLN A 1 90 ? 17.016 5.606 -19.011 1.00 76.94 90 GLN A N 1
ATOM 719 C CA . GLN A 1 90 ? 17.199 6.481 -17.848 1.00 76.94 90 GLN A CA 1
ATOM 720 C C . GLN A 1 90 ? 15.953 7.319 -17.549 1.00 76.94 90 GLN A C 1
ATOM 722 O O . GLN A 1 90 ? 15.578 7.437 -16.382 1.00 76.94 90 GLN A O 1
ATOM 727 N N . GLU A 1 91 ? 15.322 7.884 -18.579 1.00 81.06 91 GLU A N 1
ATOM 728 C CA . GLU A 1 91 ? 14.064 8.627 -18.455 1.00 81.06 91 GLU A CA 1
ATOM 729 C C . GLU A 1 91 ? 12.965 7.718 -17.884 1.00 81.06 91 GLU A C 1
ATOM 731 O O . GLU A 1 91 ? 12.408 8.035 -16.835 1.00 81.06 91 GLU A O 1
ATOM 736 N N . SER A 1 92 ? 12.773 6.515 -18.439 1.00 81.69 92 SER A N 1
ATOM 737 C CA . SER A 1 92 ? 11.758 5.573 -17.945 1.00 81.69 92 SER A CA 1
ATOM 738 C C . SER A 1 92 ? 11.995 5.106 -16.505 1.00 81.69 92 SER A C 1
ATOM 740 O O . SER A 1 92 ? 11.043 4.975 -15.739 1.00 81.69 92 SER A O 1
ATOM 742 N N . ILE A 1 93 ? 13.246 4.861 -16.089 1.00 80.12 93 ILE A N 1
ATOM 743 C CA . ILE A 1 93 ? 13.529 4.536 -14.678 1.00 80.12 93 ILE A CA 1
ATOM 744 C C . ILE A 1 93 ? 13.179 5.712 -13.770 1.00 80.12 93 ILE A C 1
ATOM 746 O O . ILE A 1 93 ? 12.677 5.502 -12.664 1.00 80.12 93 ILE A O 1
ATOM 750 N N . ASN A 1 94 ? 13.493 6.939 -14.184 1.00 79.94 94 ASN A N 1
ATOM 751 C CA . ASN A 1 94 ? 13.188 8.115 -13.379 1.00 79.94 94 ASN A CA 1
ATOM 752 C C . ASN A 1 94 ? 11.676 8.300 -13.240 1.00 79.94 94 ASN A C 1
ATOM 754 O O . ASN A 1 94 ? 11.212 8.506 -12.118 1.00 79.94 94 ASN A O 1
ATOM 758 N N . ASP A 1 95 ? 10.919 8.123 -14.321 1.00 83.25 95 ASP A N 1
ATOM 759 C CA . ASP A 1 95 ? 9.456 8.148 -14.292 1.00 83.25 95 ASP A CA 1
ATOM 760 C C . ASP A 1 95 ? 8.903 7.055 -13.373 1.00 83.25 95 ASP A C 1
ATOM 762 O O . ASP A 1 95 ? 8.059 7.324 -12.518 1.00 83.25 95 ASP A O 1
ATOM 766 N N . PHE A 1 96 ? 9.453 5.839 -13.446 1.00 84.69 96 PHE A N 1
ATOM 767 C CA . PHE A 1 96 ? 9.047 4.751 -12.561 1.00 84.69 96 PHE A CA 1
ATOM 768 C C . PHE A 1 96 ? 9.354 5.041 -11.085 1.00 84.69 96 PHE A C 1
ATOM 770 O O . PHE A 1 96 ? 8.524 4.787 -10.213 1.00 84.69 96 PHE A O 1
ATOM 777 N N . ARG A 1 97 ? 10.514 5.636 -10.782 1.00 81.31 97 ARG A N 1
ATOM 778 C CA . ARG A 1 97 ? 10.856 6.084 -9.420 1.00 81.31 97 ARG A CA 1
ATOM 779 C C . ARG A 1 97 ? 9.874 7.135 -8.908 1.00 81.31 97 ARG A C 1
ATOM 781 O O . ARG A 1 97 ? 9.482 7.064 -7.745 1.00 81.31 97 ARG A O 1
ATOM 788 N N . GLN A 1 98 ? 9.470 8.083 -9.754 1.00 82.38 98 GLN A N 1
ATOM 789 C CA . GLN A 1 98 ? 8.452 9.070 -9.390 1.00 82.38 98 GLN A CA 1
ATOM 790 C C . GLN A 1 98 ? 7.086 8.415 -9.178 1.00 82.38 98 GLN A C 1
ATOM 792 O O . GLN A 1 98 ? 6.415 8.728 -8.199 1.00 82.38 98 GLN A O 1
ATOM 797 N N . ALA A 1 99 ? 6.700 7.456 -10.023 1.00 85.38 99 ALA A N 1
ATOM 798 C CA . ALA A 1 99 ? 5.462 6.701 -9.856 1.00 85.38 99 ALA A CA 1
ATOM 799 C C . ALA A 1 99 ? 5.431 5.940 -8.521 1.00 85.38 99 ALA A C 1
ATOM 801 O O . ALA A 1 99 ? 4.431 6.012 -7.809 1.00 85.38 99 ALA A O 1
ATOM 802 N N . ILE A 1 100 ? 6.534 5.281 -8.142 1.00 85.12 100 ILE A N 1
ATOM 803 C CA . ILE A 1 100 ? 6.668 4.626 -6.833 1.00 85.12 100 I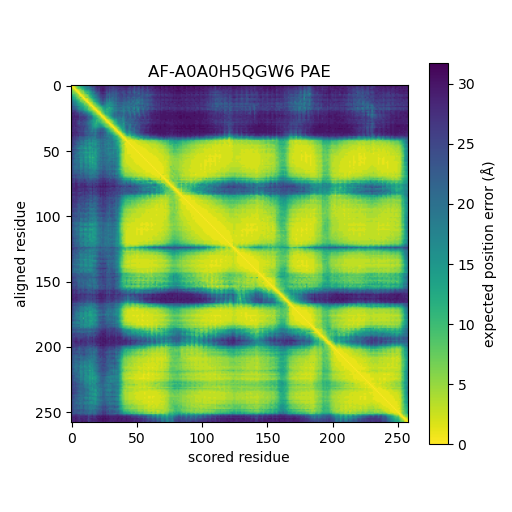LE A CA 1
ATOM 804 C C . ILE A 1 100 ? 6.509 5.657 -5.705 1.00 85.12 100 ILE A C 1
ATOM 806 O O . ILE A 1 100 ? 5.713 5.445 -4.794 1.00 85.12 100 ILE A O 1
ATOM 810 N N . LEU A 1 101 ? 7.235 6.780 -5.767 1.00 83.69 101 LEU A N 1
ATOM 811 C CA . LEU A 1 101 ? 7.194 7.813 -4.728 1.00 83.69 101 LEU A CA 1
ATOM 812 C C . LEU A 1 101 ? 5.782 8.387 -4.543 1.00 83.69 101 LEU A C 1
ATOM 814 O O . LEU A 1 101 ? 5.312 8.525 -3.416 1.00 83.69 101 LEU A O 1
ATOM 818 N N . LEU A 1 102 ? 5.093 8.701 -5.640 1.00 86.88 102 LEU A N 1
ATOM 819 C CA . LEU A 1 102 ? 3.715 9.189 -5.611 1.00 86.88 102 LEU A CA 1
ATOM 820 C C . LEU A 1 102 ? 2.754 8.133 -5.054 1.00 86.88 102 LEU A C 1
ATOM 822 O O . LEU A 1 102 ? 1.891 8.462 -4.241 1.00 86.88 102 LEU A O 1
ATOM 826 N N . ALA A 1 103 ? 2.920 6.869 -5.449 1.00 90.12 103 ALA A N 1
ATOM 827 C CA . ALA A 1 103 ? 2.085 5.777 -4.967 1.00 90.12 103 ALA A CA 1
ATOM 828 C C . ALA A 1 103 ? 2.271 5.534 -3.459 1.00 90.12 103 ALA A C 1
ATOM 830 O O . ALA A 1 103 ? 1.283 5.345 -2.755 1.00 90.12 103 ALA A O 1
ATOM 831 N N . GLU A 1 104 ? 3.502 5.599 -2.948 1.00 89.31 104 GLU A N 1
ATOM 832 C CA . GLU A 1 104 ? 3.779 5.459 -1.513 1.00 89.31 104 GLU A CA 1
ATOM 833 C C . GLU A 1 104 ? 3.329 6.667 -0.690 1.00 89.31 104 GLU A C 1
ATOM 835 O O . GLU A 1 104 ? 2.832 6.493 0.420 1.00 89.31 104 GLU A O 1
ATOM 840 N N . ASN A 1 105 ? 3.442 7.884 -1.230 1.00 88.94 105 ASN A N 1
ATOM 841 C CA . ASN A 1 105 ? 2.875 9.081 -0.605 1.00 88.94 105 ASN A CA 1
ATOM 842 C C . ASN A 1 105 ? 1.364 8.958 -0.423 1.00 88.94 105 ASN A C 1
ATOM 844 O O . ASN A 1 105 ? 0.838 9.229 0.657 1.00 88.94 105 ASN A O 1
ATOM 848 N N . GLN A 1 106 ? 0.676 8.526 -1.479 1.00 92.44 106 GLN A N 1
ATOM 849 C CA . GLN A 1 106 ? -0.759 8.309 -1.430 1.00 92.44 106 GLN A CA 1
ATOM 850 C C . GLN A 1 106 ? -1.120 7.200 -0.434 1.00 92.44 106 GLN A C 1
ATOM 852 O O . GLN A 1 106 ? -2.008 7.403 0.387 1.00 92.44 106 GLN A O 1
ATOM 857 N N . LEU A 1 107 ? -0.402 6.072 -0.452 1.00 94.06 107 LEU A N 1
ATOM 858 C CA . LEU A 1 107 ? -0.647 4.956 0.464 1.00 94.06 107 LEU A CA 1
ATOM 859 C C . LEU A 1 107 ? -0.451 5.363 1.934 1.00 94.06 107 LEU A C 1
ATOM 861 O O . LEU A 1 107 ? -1.269 5.026 2.784 1.00 94.06 107 LEU A O 1
ATOM 865 N N . CYS A 1 108 ? 0.600 6.133 2.229 1.00 92.56 108 CYS A N 1
ATOM 866 C CA . CYS A 1 108 ? 0.868 6.673 3.563 1.00 92.56 108 CYS A CA 1
ATOM 867 C C . CYS A 1 108 ? -0.293 7.552 4.061 1.00 92.56 108 CYS A C 1
ATOM 869 O O . CYS A 1 108 ? -0.770 7.384 5.185 1.00 92.56 108 CYS A O 1
ATOM 871 N N . HIS A 1 109 ? -0.786 8.456 3.207 1.00 92.75 109 HIS A N 1
ATOM 872 C CA . HIS A 1 109 ? -1.938 9.300 3.521 1.00 92.75 109 HIS A CA 1
ATOM 873 C C . HIS A 1 109 ? -3.221 8.480 3.724 1.00 92.75 109 HIS A C 1
ATOM 875 O O . HIS A 1 109 ? -3.949 8.720 4.687 1.00 92.75 109 HIS A O 1
ATOM 881 N N . GLU A 1 110 ? -3.501 7.515 2.843 1.00 94.69 110 GLU A N 1
ATOM 882 C CA . GLU A 1 110 ? -4.665 6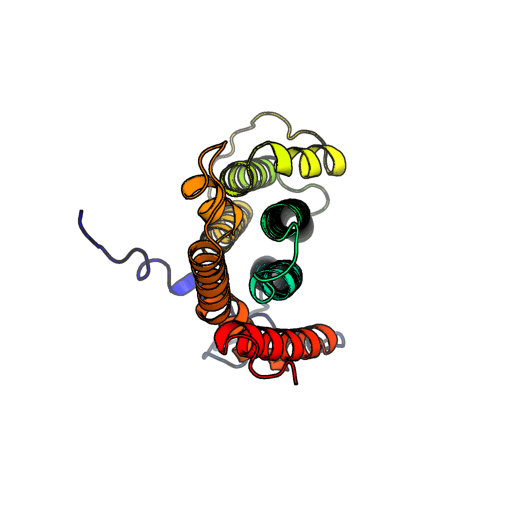.624 2.943 1.00 94.69 110 GLU A CA 1
ATOM 883 C C . GLU A 1 110 ? -4.649 5.831 4.252 1.00 94.69 110 GLU A C 1
ATOM 885 O O . GLU A 1 110 ? -5.638 5.845 4.981 1.00 94.69 110 GLU A O 1
ATOM 890 N N . PHE A 1 111 ? -3.515 5.224 4.609 1.00 95.25 111 PHE A N 1
ATOM 891 C CA . PHE A 1 111 ? -3.382 4.458 5.848 1.00 95.25 111 PHE A CA 1
ATOM 892 C C . PHE A 1 111 ? -3.582 5.312 7.099 1.00 95.25 111 PHE A C 1
ATOM 894 O O . PHE A 1 111 ? -4.276 4.883 8.020 1.00 95.25 111 PHE A O 1
ATOM 901 N N . TYR A 1 112 ? -3.020 6.524 7.139 1.00 93.81 112 TYR A N 1
ATOM 902 C CA . TYR A 1 112 ? -3.251 7.421 8.270 1.00 93.81 112 TYR A CA 1
ATOM 903 C C . TYR A 1 112 ? -4.711 7.874 8.354 1.00 93.81 112 TYR A C 1
ATOM 905 O O . TYR A 1 112 ? -5.290 7.878 9.436 1.00 93.81 112 TYR A O 1
ATOM 913 N N . SER A 1 113 ? -5.319 8.219 7.215 1.00 93.06 113 SER A N 1
ATOM 914 C CA . SER A 1 113 ? -6.725 8.642 7.151 1.00 93.06 113 SER A CA 1
ATOM 915 C C . SER A 1 113 ? -7.660 7.534 7.634 1.00 93.06 113 SER A C 1
ATOM 917 O O . SER A 1 113 ? -8.574 7.788 8.413 1.00 93.06 113 SER A O 1
ATOM 919 N N . LEU A 1 114 ? -7.400 6.298 7.206 1.00 94.12 114 LEU A N 1
ATOM 920 C CA . LEU A 1 114 ? -8.161 5.121 7.601 1.00 94.12 114 LEU A CA 1
ATOM 921 C C . LEU A 1 114 ? -8.050 4.871 9.111 1.00 94.12 114 LEU A C 1
ATOM 923 O O . LEU A 1 114 ? -9.065 4.744 9.787 1.00 94.12 114 LEU A O 1
ATOM 927 N N . ALA A 1 115 ? -6.831 4.896 9.658 1.00 91.94 115 ALA A N 1
ATOM 928 C CA . ALA A 1 115 ? -6.613 4.770 11.095 1.00 91.94 115 ALA A CA 1
ATOM 929 C C . ALA A 1 115 ? -7.298 5.885 11.901 1.00 91.94 115 ALA A C 1
ATOM 931 O O . ALA A 1 115 ? -7.915 5.611 12.929 1.00 91.94 115 ALA A O 1
ATOM 932 N N . PHE A 1 116 ? -7.205 7.132 11.434 1.00 90.81 116 PHE A N 1
ATOM 933 C CA . PHE A 1 116 ? -7.843 8.279 12.072 1.00 90.81 116 PHE A CA 1
ATOM 934 C C . PHE A 1 116 ? -9.365 8.115 12.127 1.00 90.81 116 PHE A C 1
ATOM 936 O O . PHE A 1 116 ? -9.953 8.257 13.199 1.00 90.81 116 PHE A O 1
ATOM 943 N N . ASN A 1 117 ? -9.989 7.770 10.998 1.00 90.00 117 ASN A N 1
ATOM 944 C CA . ASN A 1 117 ? -11.437 7.592 10.904 1.00 90.00 117 ASN A CA 1
ATOM 945 C C . ASN A 1 117 ? -11.917 6.419 11.766 1.00 90.00 117 ASN A C 1
ATOM 947 O O . ASN A 1 117 ? -12.860 6.575 12.534 1.00 90.00 117 ASN A O 1
ATOM 951 N N . SER A 1 118 ? -11.232 5.275 11.726 1.00 90.12 118 SER A N 1
ATOM 952 C CA . SER A 1 118 ? -11.596 4.129 12.565 1.00 90.12 118 SER A CA 1
ATOM 953 C C . SER A 1 118 ? -11.428 4.421 14.058 1.00 90.12 118 SER A C 1
ATOM 955 O O . SER A 1 118 ? -12.287 4.051 14.854 1.00 90.12 118 SER A O 1
ATOM 957 N N . LEU A 1 119 ? -10.373 5.135 14.470 1.00 87.19 119 LEU A N 1
ATOM 958 C CA . LEU A 1 119 ? -10.233 5.566 15.866 1.00 87.19 119 LEU A CA 1
ATOM 959 C C . LEU A 1 119 ? -11.320 6.566 16.272 1.00 87.19 119 LEU A C 1
ATOM 961 O O . LEU A 1 119 ? -11.791 6.505 17.406 1.00 87.19 119 LEU A O 1
ATOM 965 N N . HIS A 1 120 ? -11.734 7.453 15.366 1.00 86.06 120 HIS A N 1
ATOM 966 C CA . HIS A 1 120 ? -12.864 8.354 15.589 1.00 86.06 120 HIS A CA 1
ATOM 967 C C . HIS A 1 120 ? -14.167 7.566 15.782 1.00 86.06 120 HIS A C 1
ATOM 969 O O . HIS A 1 120 ? -14.938 7.851 16.691 1.00 86.06 120 HIS A O 1
ATOM 975 N N . GLU A 1 121 ? -14.408 6.523 14.988 1.00 86.31 121 GLU A N 1
ATOM 976 C CA . GLU A 1 121 ? -15.591 5.668 15.146 1.00 86.31 121 GLU A CA 1
ATOM 977 C C . GLU A 1 121 ? -15.563 4.843 16.445 1.00 86.31 121 GLU A C 1
ATOM 979 O O . GLU A 1 121 ? -16.602 4.653 17.075 1.00 86.31 121 GLU A O 1
ATOM 984 N N . ILE A 1 122 ? -14.382 4.405 16.896 1.00 82.62 122 ILE A N 1
ATOM 985 C CA . ILE A 1 122 ? -14.218 3.665 18.160 1.00 82.62 122 ILE A CA 1
ATOM 986 C C . ILE A 1 122 ? -14.365 4.585 19.386 1.00 82.62 122 ILE A C 1
ATOM 988 O O . ILE A 1 122 ? -14.927 4.168 20.400 1.00 82.62 122 ILE A O 1
ATOM 992 N N . CYS A 1 123 ? -13.829 5.809 19.327 1.00 81.00 123 CYS A N 1
ATOM 993 C CA . CYS A 1 123 ? -13.640 6.674 20.501 1.00 81.00 123 CYS A CA 1
ATOM 994 C C . CYS A 1 123 ? -14.583 7.886 20.558 1.00 81.00 123 CYS A C 1
ATOM 996 O O . CYS A 1 123 ? -14.649 8.546 21.596 1.00 81.00 123 CYS A O 1
ATOM 998 N N . GLY A 1 124 ? -15.291 8.193 19.469 1.00 76.19 124 GLY A N 1
ATOM 999 C CA . GLY A 1 124 ? -16.092 9.407 19.304 1.00 76.19 124 GLY A CA 1
ATOM 1000 C C . GLY A 1 124 ? -15.299 10.593 18.738 1.00 76.19 124 GLY A C 1
ATOM 1001 O O . GLY A 1 124 ? -14.243 10.429 18.130 1.00 76.19 124 GLY A O 1
ATOM 1002 N N . ASP A 1 125 ? -15.814 11.804 18.973 1.00 70.81 125 ASP A N 1
ATOM 1003 C CA . ASP A 1 125 ? -15.461 13.053 18.267 1.00 70.81 125 ASP A CA 1
ATOM 1004 C C . ASP A 1 125 ? -13.973 13.459 18.280 1.00 70.81 125 ASP A C 1
ATOM 1006 O O . ASP A 1 125 ? -13.560 14.372 17.563 1.00 70.81 125 ASP A O 1
ATOM 1010 N N . THR A 1 126 ? -13.136 12.858 19.128 1.00 74.81 126 THR A N 1
ATOM 1011 C CA . THR A 1 126 ? -11.700 13.162 19.167 1.00 74.81 126 THR A CA 1
ATOM 1012 C C . THR A 1 126 ? -10.888 11.892 19.411 1.00 74.81 126 THR A C 1
ATOM 1014 O O . THR A 1 126 ? -10.838 11.410 20.547 1.00 74.81 126 THR A O 1
ATOM 1017 N N . PRO A 1 127 ? -10.222 11.353 18.372 1.00 79.06 127 PRO A N 1
ATOM 1018 C CA . PRO A 1 127 ? -9.328 10.215 18.520 1.00 79.06 127 PRO A CA 1
ATOM 1019 C C . PRO A 1 127 ? -8.218 10.494 19.543 1.00 79.06 127 PRO A C 1
ATOM 1021 O O . PRO A 1 127 ? -7.720 11.624 19.619 1.00 79.06 127 PRO A O 1
ATOM 1024 N N . PRO A 1 128 ? -7.764 9.484 20.302 1.00 82.00 128 PRO A N 1
ATOM 1025 C CA . PRO A 1 128 ? -6.670 9.666 21.242 1.00 82.00 128 PRO A CA 1
ATOM 1026 C C . PRO A 1 128 ? -5.388 10.090 20.520 1.00 82.00 128 PRO A C 1
ATOM 1028 O O . PRO A 1 128 ? -4.850 9.368 19.678 1.00 82.00 128 PRO A O 1
ATOM 1031 N N . GLN A 1 129 ? -4.850 11.252 20.894 1.00 81.94 129 GLN A N 1
ATOM 1032 C CA . GLN A 1 129 ? -3.652 11.800 20.254 1.00 81.94 129 GLN A CA 1
ATOM 1033 C C . GLN A 1 129 ? -2.436 10.875 20.400 1.00 81.94 129 GLN A C 1
ATOM 1035 O O . GLN A 1 129 ? -1.584 10.835 19.520 1.00 81.94 129 GLN A O 1
ATOM 1040 N N . PHE A 1 130 ? -2.352 10.116 21.496 1.00 81.38 130 PHE A N 1
ATOM 1041 C CA . PHE A 1 130 ? -1.290 9.133 21.700 1.00 81.38 130 PHE A CA 1
ATOM 1042 C C . PHE A 1 130 ? -1.288 8.052 20.608 1.00 81.38 130 PHE A C 1
ATOM 1044 O O . PHE A 1 130 ? -0.247 7.808 20.000 1.00 81.38 130 PHE A O 1
ATOM 1051 N N . ASP A 1 131 ? -2.449 7.457 20.324 1.00 82.38 131 ASP A N 1
ATOM 1052 C CA . ASP A 1 131 ? -2.612 6.418 19.303 1.00 82.38 131 ASP A CA 1
ATOM 1053 C C . ASP A 1 131 ? -2.293 6.961 17.902 1.00 82.38 131 ASP A C 1
ATOM 1055 O O . ASP A 1 131 ? -1.532 6.352 17.150 1.00 82.38 131 ASP A O 1
ATOM 1059 N N . LEU A 1 132 ? -2.773 8.168 17.587 1.00 86.25 132 LEU A N 1
ATOM 1060 C CA . LEU A 1 132 ? -2.443 8.849 16.332 1.00 86.25 132 LEU A CA 1
ATOM 1061 C C . LEU A 1 132 ? -0.942 9.133 16.190 1.00 86.25 132 LEU A C 1
ATOM 1063 O O . LEU A 1 132 ? -0.377 8.940 15.114 1.00 86.25 132 LEU A O 1
ATOM 1067 N N . ASN A 1 133 ? -0.279 9.560 17.268 1.00 84.50 133 ASN A N 1
ATOM 1068 C CA . ASN A 1 133 ? 1.163 9.806 17.267 1.00 84.50 133 ASN A CA 1
ATOM 1069 C C . ASN A 1 133 ? 1.948 8.508 17.046 1.00 84.50 133 ASN A C 1
ATOM 1071 O O . ASN A 1 133 ? 2.892 8.496 16.259 1.00 84.50 133 ASN A O 1
ATOM 1075 N N . PHE A 1 134 ? 1.542 7.419 17.703 1.00 85.44 134 PHE A N 1
ATOM 1076 C CA . PHE A 1 134 ? 2.155 6.102 17.544 1.00 85.44 134 PHE A CA 1
ATOM 1077 C C . PHE A 1 134 ? 2.013 5.580 16.106 1.00 85.44 134 PHE A C 1
ATOM 1079 O O . PHE A 1 134 ? 2.981 5.103 15.510 1.00 85.44 134 PHE A O 1
ATOM 1086 N N . ILE A 1 135 ? 0.830 5.740 15.509 1.00 89.62 135 ILE A N 1
ATOM 1087 C CA . ILE A 1 135 ? 0.565 5.390 14.110 1.00 89.62 135 ILE A CA 1
ATOM 1088 C C . ILE A 1 135 ? 1.392 6.259 13.152 1.00 89.62 135 ILE A C 1
ATOM 1090 O O . ILE A 1 135 ? 2.024 5.731 12.235 1.00 89.62 135 ILE A O 1
ATOM 1094 N N . ALA A 1 136 ? 1.452 7.575 13.380 1.00 88.81 136 ALA A N 1
ATOM 1095 C CA . ALA A 1 136 ? 2.273 8.487 12.585 1.00 88.81 136 ALA A CA 1
ATOM 1096 C C . ALA A 1 136 ? 3.764 8.123 12.654 1.00 88.81 136 ALA A C 1
ATOM 1098 O O . ALA A 1 136 ? 4.451 8.138 11.634 1.00 88.81 136 ALA A O 1
ATOM 1099 N N . GLU A 1 137 ? 4.275 7.759 13.831 1.00 86.19 137 GLU A N 1
ATOM 1100 C CA . GLU A 1 137 ? 5.662 7.325 13.997 1.00 86.19 137 GLU A CA 1
ATOM 1101 C C . GLU A 1 137 ? 5.940 6.025 13.232 1.00 86.19 137 GLU A C 1
ATOM 1103 O O . GLU A 1 137 ? 6.934 5.936 12.507 1.00 86.19 137 GLU A O 1
ATOM 1108 N N . ALA A 1 138 ? 5.036 5.045 13.308 1.00 88.25 138 ALA A N 1
ATOM 1109 C CA . ALA A 1 138 ? 5.159 3.800 12.556 1.00 88.25 138 ALA A CA 1
ATOM 1110 C C . ALA A 1 138 ? 5.151 4.030 11.033 1.00 88.25 138 ALA A C 1
ATOM 1112 O O . ALA A 1 138 ? 5.962 3.441 10.313 1.00 88.25 138 ALA A O 1
ATOM 1113 N N . LEU A 1 139 ? 4.288 4.921 10.539 1.00 90.12 139 LEU A N 1
ATOM 1114 C CA . LEU A 1 139 ? 4.265 5.319 9.130 1.00 90.12 139 LEU A CA 1
ATOM 1115 C C . LEU A 1 139 ? 5.545 6.060 8.730 1.00 90.12 139 LEU A C 1
ATOM 1117 O O . LEU A 1 139 ? 6.110 5.769 7.678 1.00 90.12 139 LEU A O 1
ATOM 1121 N N . ASN A 1 140 ? 6.054 6.959 9.575 1.00 85.69 140 ASN A N 1
ATOM 1122 C CA . ASN A 1 140 ? 7.315 7.659 9.325 1.00 85.69 140 ASN A CA 1
ATOM 1123 C C . ASN A 1 140 ? 8.494 6.679 9.224 1.00 85.69 140 ASN A C 1
ATOM 1125 O O . ASN A 1 140 ? 9.351 6.842 8.359 1.00 85.69 140 ASN A O 1
ATOM 1129 N N . LEU A 1 141 ? 8.527 5.642 10.067 1.00 83.69 141 LEU A N 1
ATOM 1130 C CA . LEU A 1 141 ? 9.559 4.604 10.015 1.00 83.69 141 LEU A CA 1
ATOM 1131 C C . LEU A 1 141 ? 9.518 3.794 8.711 1.00 83.69 141 LEU A C 1
ATOM 1133 O O . LEU A 1 141 ? 10.576 3.434 8.199 1.00 83.69 141 LEU A O 1
ATOM 1137 N N . ARG A 1 142 ? 8.325 3.515 8.171 1.00 84.06 142 ARG A N 1
ATOM 1138 C CA . ARG A 1 142 ? 8.152 2.716 6.943 1.00 84.06 142 ARG A CA 1
ATOM 1139 C C . ARG A 1 142 ? 8.327 3.535 5.667 1.00 84.06 142 ARG A C 1
ATOM 1141 O O . ARG A 1 142 ? 9.110 3.182 4.793 1.00 84.06 142 ARG A O 1
ATOM 1148 N N . PHE A 1 143 ? 7.639 4.666 5.567 1.00 83.62 143 PHE A N 1
ATOM 1149 C CA . PHE A 1 143 ? 7.602 5.480 4.351 1.00 83.62 143 PHE A CA 1
ATOM 1150 C C . PHE A 1 143 ? 8.728 6.535 4.299 1.00 83.62 143 PHE A C 1
ATOM 1152 O O . PHE A 1 143 ? 9.209 6.912 3.222 1.00 83.62 143 PHE A O 1
ATOM 1159 N N . GLY A 1 144 ? 9.228 6.965 5.459 1.00 80.69 144 GLY A N 1
ATOM 1160 C CA . GLY A 1 144 ? 10.251 8.000 5.609 1.00 80.69 144 GLY A CA 1
ATOM 1161 C C . GLY A 1 144 ? 9.684 9.419 5.750 1.00 80.69 144 GLY A C 1
ATOM 1162 O O . GLY A 1 144 ? 8.529 9.699 5.424 1.00 80.69 144 GLY A O 1
ATOM 1163 N N . GLN A 1 145 ? 10.546 10.343 6.188 1.00 78.81 145 GLN A N 1
ATOM 1164 C CA . GLN A 1 145 ? 10.176 11.726 6.532 1.00 78.81 145 GLN A CA 1
ATOM 1165 C C . GLN A 1 145 ? 9.595 12.548 5.376 1.00 78.81 145 GLN A C 1
ATOM 1167 O O . GLN A 1 145 ? 8.850 13.494 5.609 1.00 78.81 145 GLN A O 1
ATOM 1172 N N . GLU A 1 146 ? 9.927 12.241 4.125 1.00 74.44 146 GLU A N 1
ATOM 1173 C CA . GLU A 1 146 ? 9.348 12.975 2.995 1.00 74.44 146 GLU A CA 1
ATOM 1174 C C . GLU A 1 146 ? 7.854 12.671 2.838 1.00 74.44 146 GLU A C 1
ATOM 1176 O O . GLU A 1 146 ? 7.066 13.578 2.574 1.00 74.44 146 GLU A O 1
ATOM 1181 N N . ASN A 1 147 ? 7.450 11.432 3.120 1.00 75.44 147 ASN A N 1
ATOM 1182 C CA . ASN A 1 147 ? 6.072 10.990 2.946 1.00 75.44 147 ASN A CA 1
ATOM 1183 C C . ASN A 1 147 ? 5.190 11.376 4.145 1.00 75.44 147 ASN A C 1
ATOM 1185 O O . ASN A 1 147 ? 3.995 11.615 3.980 1.00 75.44 147 ASN A O 1
ATOM 1189 N N . ILE A 1 148 ? 5.764 11.528 5.349 1.00 80.19 148 ILE A N 1
ATOM 1190 C CA . ILE A 1 148 ? 5.007 11.983 6.531 1.00 80.19 148 ILE A CA 1
ATOM 1191 C C . ILE A 1 148 ? 4.560 13.451 6.425 1.00 80.19 148 ILE A C 1
ATOM 1193 O O . ILE A 1 148 ? 3.563 13.848 7.029 1.00 80.19 148 ILE A O 1
ATOM 1197 N N . LYS A 1 149 ? 5.237 14.273 5.607 1.00 80.12 149 LYS A N 1
ATOM 1198 C CA . LYS A 1 149 ? 4.840 15.675 5.372 1.00 80.12 149 LYS A CA 1
ATOM 1199 C C . LYS A 1 149 ? 3.420 15.788 4.816 1.00 80.12 149 LYS A C 1
ATOM 1201 O O . LYS A 1 149 ? 2.725 16.755 5.127 1.00 80.12 149 LYS A O 1
ATOM 1206 N N . VAL A 1 150 ? 2.979 14.802 4.032 1.00 78.44 150 VAL A N 1
ATOM 1207 C CA . VAL A 1 150 ? 1.611 14.743 3.497 1.00 78.44 150 VAL A CA 1
ATOM 1208 C C . VAL A 1 150 ? 0.591 14.624 4.634 1.00 78.44 150 VAL A C 1
ATOM 1210 O O . VAL A 1 150 ? -0.411 15.336 4.630 1.00 78.44 150 VAL A O 1
ATOM 1213 N N . ILE A 1 151 ? 0.887 13.819 5.659 1.00 81.12 151 ILE A N 1
ATOM 1214 C CA . ILE A 1 151 ? 0.040 13.686 6.853 1.00 81.12 151 ILE A CA 1
ATOM 1215 C C . ILE A 1 151 ? 0.020 14.994 7.642 1.00 81.12 151 ILE A C 1
ATOM 1217 O O . ILE A 1 151 ? -1.054 15.487 7.970 1.00 81.12 151 ILE A O 1
ATOM 1221 N N . HIS A 1 152 ? 1.179 15.611 7.883 1.00 80.69 152 HIS A N 1
ATOM 1222 C CA . HIS A 1 152 ? 1.234 16.887 8.606 1.00 80.69 152 HIS A CA 1
ATOM 1223 C C . HIS A 1 152 ? 0.483 18.020 7.903 1.00 80.69 152 HIS A C 1
ATOM 1225 O O . HIS A 1 152 ? -0.065 18.899 8.564 1.00 80.69 152 HIS A O 1
ATOM 1231 N N . THR A 1 153 ? 0.455 18.000 6.571 1.00 78.00 153 THR A N 1
ATOM 1232 C CA . THR A 1 153 ? -0.268 18.991 5.765 1.00 78.00 153 THR A CA 1
ATOM 1233 C C . THR A 1 153 ? -1.781 18.801 5.872 1.00 78.00 153 THR A C 1
ATOM 1235 O O . THR A 1 153 ? -2.510 19.786 5.943 1.00 78.00 153 THR A O 1
ATOM 1238 N N . ALA A 1 154 ? -2.252 17.552 5.899 1.00 76.38 154 ALA A N 1
ATOM 1239 C CA . ALA A 1 154 ? -3.678 17.230 5.927 1.00 76.38 154 ALA A CA 1
ATOM 1240 C C . ALA A 1 154 ? -4.286 17.255 7.343 1.00 76.38 154 ALA A C 1
ATOM 1242 O O . ALA A 1 154 ? -5.408 17.721 7.516 1.00 76.38 154 ALA A O 1
ATOM 1243 N N . PHE A 1 155 ? -3.544 16.796 8.354 1.00 76.62 155 PHE A N 1
ATOM 1244 C CA . PHE A 1 155 ? -4.052 16.566 9.715 1.00 76.62 155 PHE A CA 1
ATOM 1245 C C . PHE A 1 155 ? -3.378 17.441 10.784 1.00 76.62 155 PHE A C 1
ATOM 1247 O O . PHE A 1 155 ? -3.726 17.365 11.960 1.00 76.62 155 PHE A O 1
ATOM 1254 N N . GLY A 1 156 ? -2.424 18.289 10.390 1.00 72.12 156 GLY A N 1
ATOM 1255 C CA . GLY A 1 156 ? -1.624 19.095 11.309 1.00 72.12 156 GLY A CA 1
ATOM 1256 C C . GLY A 1 156 ? -0.457 18.325 11.934 1.00 72.12 156 GLY A C 1
ATOM 1257 O O . GLY A 1 156 ? -0.246 17.131 11.706 1.00 72.12 156 GLY A O 1
ATOM 1258 N N . GLN A 1 157 ? 0.359 19.032 12.719 1.00 68.06 157 GLN A N 1
ATOM 1259 C CA . GLN A 1 157 ? 1.431 18.386 13.471 1.00 68.06 157 GLN A CA 1
ATOM 1260 C C . GLN A 1 157 ? 0.873 17.715 14.731 1.00 68.06 157 GLN A C 1
ATOM 1262 O O . GLN A 1 157 ? 0.130 18.357 15.477 1.00 68.06 157 GLN A O 1
ATOM 1267 N N . PRO A 1 158 ? 1.256 16.457 15.002 1.00 58.38 158 PRO A N 1
ATOM 1268 C CA . PRO A 1 158 ? 0.864 15.782 16.225 1.00 58.38 158 PRO A CA 1
ATOM 1269 C C . PRO A 1 158 ? 1.349 16.540 17.469 1.00 58.38 158 PRO A C 1
ATOM 1271 O O . PRO A 1 158 ? 2.515 16.931 17.556 1.00 58.38 158 PRO A O 1
ATOM 1274 N N . ALA A 1 159 ? 0.458 16.749 18.442 1.00 54.75 159 ALA A N 1
ATOM 1275 C CA . ALA A 1 159 ? 0.800 17.419 19.695 1.00 54.75 159 ALA A CA 1
ATOM 1276 C C . ALA A 1 159 ? 1.687 16.523 20.583 1.00 54.75 159 ALA A C 1
ATOM 1278 O O . ALA A 1 159 ? 1.517 15.301 20.638 1.00 54.75 159 ALA A O 1
ATOM 1279 N N . ALA A 1 160 ? 2.646 17.131 21.289 1.00 49.47 160 ALA A N 1
ATOM 1280 C CA . ALA A 1 160 ? 3.613 16.413 22.112 1.00 49.47 160 ALA A CA 1
ATOM 1281 C C . ALA A 1 160 ? 2.976 15.774 23.365 1.00 49.47 160 ALA A C 1
ATOM 1283 O O . ALA A 1 160 ? 2.442 16.468 24.221 1.00 49.47 160 ALA A O 1
ATOM 1284 N N . HIS A 1 161 ? 3.109 14.446 23.446 1.00 48.00 161 HIS A N 1
ATOM 1285 C CA . HIS A 1 161 ? 3.119 13.551 24.614 1.00 48.00 161 HIS A CA 1
ATOM 1286 C C . HIS A 1 161 ? 2.267 13.920 25.840 1.00 48.00 161 HIS A C 1
ATOM 1288 O O . HIS A 1 161 ? 2.682 14.701 26.697 1.00 48.00 161 HIS A O 1
ATOM 1294 N N . HIS A 1 162 ? 1.197 13.150 26.046 1.00 43.66 162 HIS A N 1
ATOM 1295 C CA . HIS A 1 162 ? 0.703 12.809 27.380 1.00 43.66 162 HIS A CA 1
ATOM 1296 C C . HIS A 1 162 ? 0.690 11.286 27.537 1.00 43.66 162 HIS A C 1
ATOM 1298 O O . HIS A 1 162 ? 0.236 10.561 26.655 1.00 43.66 162 HIS A O 1
ATOM 1304 N N . VAL A 1 163 ? 1.268 10.816 28.643 1.00 45.75 163 VAL A N 1
ATOM 1305 C CA . VAL A 1 163 ? 1.299 9.405 29.044 1.00 45.75 163 VAL A CA 1
ATOM 1306 C C . VAL A 1 163 ? -0.094 9.010 29.520 1.00 45.75 163 VAL A C 1
ATOM 1308 O O . VAL A 1 163 ? -0.686 9.753 30.302 1.00 45.75 163 VAL A O 1
ATOM 1311 N N . HIS A 1 164 ? -0.575 7.825 29.139 1.00 46.66 164 HIS A N 1
ATOM 1312 C CA . HIS A 1 164 ? -1.611 7.149 29.915 1.00 46.66 164 HIS A CA 1
ATOM 1313 C C . HIS A 1 164 ? -1.212 5.700 30.231 1.00 46.66 164 HIS A C 1
ATOM 1315 O O . HIS A 1 164 ? -0.618 5.036 29.378 1.00 46.66 164 HIS A O 1
ATOM 1321 N N . PRO A 1 165 ? -1.493 5.210 31.453 1.00 49.53 165 PRO A N 1
ATOM 1322 C CA . PRO A 1 165 ? -1.368 3.804 31.803 1.00 49.53 165 PRO A CA 1
ATOM 1323 C C . PRO A 1 165 ? -2.603 3.022 31.316 1.00 49.53 165 PRO A C 1
ATOM 1325 O O . PRO A 1 165 ? -3.692 3.584 31.233 1.00 49.53 165 PRO A O 1
ATOM 1328 N N . GLU A 1 166 ? -2.403 1.718 31.095 1.00 50.59 166 GLU A N 1
ATOM 1329 C CA . GLU A 1 166 ? -3.368 0.656 30.734 1.00 50.59 166 GLU A CA 1
ATOM 1330 C C . GLU A 1 166 ? -3.653 0.409 29.237 1.00 50.59 166 GLU A C 1
ATOM 1332 O O . GLU A 1 166 ? -3.775 1.314 28.419 1.00 50.59 166 GLU A O 1
ATOM 1337 N N . LEU A 1 167 ? -3.745 -0.886 28.894 1.00 53.41 167 LEU A N 1
ATOM 1338 C CA . LEU A 1 167 ? -4.106 -1.433 27.580 1.00 53.41 167 LEU A CA 1
ATOM 1339 C C . LEU A 1 167 ? -5.578 -1.119 27.268 1.00 53.41 167 LEU A C 1
ATOM 1341 O O . LEU A 1 167 ? -6.461 -1.956 27.464 1.00 53.41 167 LEU A O 1
ATOM 1345 N N . THR A 1 168 ? -5.852 0.088 26.787 1.00 65.88 168 THR A N 1
ATOM 1346 C CA . THR A 1 168 ? -7.168 0.449 26.253 1.00 65.88 168 THR A CA 1
ATOM 1347 C C . THR A 1 168 ? -7.439 -0.296 24.934 1.00 65.88 168 THR A C 1
ATOM 1349 O O . THR A 1 168 ? -6.502 -0.721 24.248 1.00 65.88 168 THR A O 1
ATOM 1352 N N . PRO A 1 169 ? -8.713 -0.449 24.521 1.00 66.31 169 PRO A N 1
ATOM 1353 C CA . PRO A 1 169 ? -9.059 -0.957 23.189 1.00 66.31 169 PRO A CA 1
ATOM 1354 C C . PRO A 1 169 ? -8.321 -0.216 22.063 1.00 66.31 169 PRO A C 1
ATOM 1356 O O . PRO A 1 169 ? -7.897 -0.826 21.088 1.00 66.31 169 PRO A O 1
ATOM 1359 N N . THR A 1 170 ? -8.056 1.078 22.234 1.00 74.50 170 THR A N 1
ATOM 1360 C CA . THR A 1 170 ? -7.350 1.910 21.251 1.00 74.50 170 THR A CA 1
ATOM 1361 C C . THR A 1 170 ? -5.888 1.494 21.066 1.00 74.50 170 THR A C 1
ATOM 1363 O O . THR A 1 170 ? -5.424 1.405 19.934 1.00 74.50 170 THR A O 1
ATOM 1366 N N . VAL A 1 171 ? -5.206 1.066 22.135 1.00 75.44 171 VAL A N 1
ATOM 1367 C CA . VAL A 1 171 ? -3.853 0.490 22.046 1.00 75.44 171 VAL A CA 1
ATOM 1368 C C . VAL A 1 171 ? -3.862 -0.827 21.262 1.00 75.44 171 VAL A C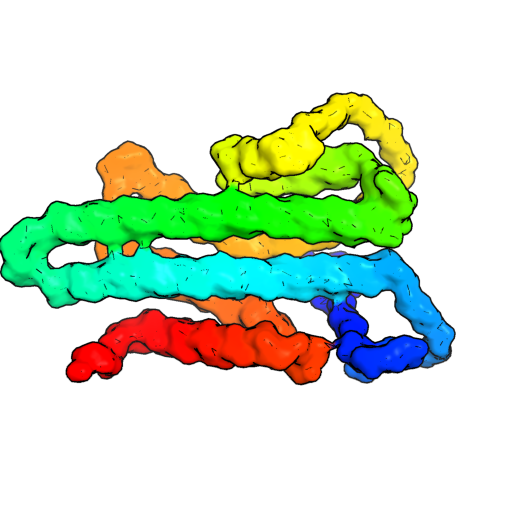 1
ATOM 1370 O O . VAL A 1 171 ? -2.945 -1.089 20.483 1.00 75.44 171 VAL A O 1
ATOM 1373 N N . LYS A 1 172 ? -4.900 -1.663 21.422 1.00 79.50 172 LYS A N 1
ATOM 1374 C CA . LYS A 1 172 ? -5.051 -2.890 20.617 1.00 79.50 172 LYS A CA 1
ATOM 1375 C C . LYS A 1 172 ? -5.243 -2.565 19.134 1.00 79.50 172 LYS A C 1
ATOM 1377 O O . LYS A 1 172 ? -4.586 -3.190 18.304 1.00 79.50 172 LYS A O 1
ATOM 1382 N N . PHE A 1 173 ? -6.073 -1.569 18.815 1.00 87.12 173 PHE A N 1
ATOM 1383 C CA . PHE A 1 173 ? -6.261 -1.081 17.445 1.00 87.12 173 PHE A CA 1
ATOM 1384 C C . PHE A 1 173 ? -4.935 -0.616 16.832 1.00 87.12 173 PHE A C 1
ATOM 1386 O O . PHE A 1 173 ? -4.521 -1.109 15.785 1.00 87.12 173 PHE A O 1
ATOM 1393 N N . SER A 1 174 ? -4.227 0.275 17.526 1.00 85.62 174 SER A N 1
ATOM 1394 C CA . SER A 1 174 ? -2.940 0.823 17.095 1.00 85.62 174 SER A CA 1
ATOM 1395 C C . SER A 1 174 ? -1.885 -0.263 16.874 1.00 85.62 174 SER A C 1
ATOM 1397 O O . SER A 1 174 ? -1.156 -0.239 15.881 1.00 85.62 174 SER A O 1
ATOM 1399 N N . ASN A 1 175 ? -1.821 -1.263 17.756 1.00 84.06 175 ASN A N 1
ATOM 1400 C CA . ASN A 1 175 ? -0.918 -2.402 17.589 1.00 84.06 175 ASN A CA 1
ATOM 1401 C C . ASN A 1 175 ? -1.267 -3.245 16.362 1.00 84.06 175 ASN A C 1
ATOM 1403 O O . ASN A 1 175 ? -0.368 -3.623 15.611 1.00 84.06 175 ASN A O 1
ATOM 1407 N N . ALA A 1 176 ? -2.551 -3.518 16.135 1.00 85.31 176 ALA A N 1
ATOM 1408 C CA . ALA A 1 176 ? -2.986 -4.289 14.981 1.00 85.31 176 ALA A CA 1
ATOM 1409 C C . ALA A 1 176 ? -2.763 -3.531 13.661 1.00 85.31 176 ALA A C 1
ATOM 1411 O O . ALA A 1 176 ? -2.304 -4.130 12.689 1.00 85.31 176 ALA A O 1
ATOM 1412 N N . PHE A 1 177 ? -2.962 -2.209 13.648 1.00 91.19 177 PHE A N 1
ATOM 1413 C CA . PHE A 1 177 ? -2.568 -1.351 12.530 1.00 91.19 177 PHE A CA 1
ATOM 1414 C C . PHE A 1 177 ? -1.075 -1.489 12.223 1.00 91.19 177 PHE A C 1
ATOM 1416 O O . PHE A 1 177 ? -0.693 -1.763 11.088 1.00 91.19 177 PHE A O 1
ATOM 1423 N N . VAL A 1 178 ? -0.212 -1.335 13.234 1.00 87.62 178 VAL A N 1
ATOM 1424 C CA . VAL A 1 178 ? 1.244 -1.429 13.048 1.00 87.62 178 VAL A CA 1
ATOM 1425 C C . VAL A 1 178 ? 1.661 -2.836 12.625 1.00 87.62 178 VAL A C 1
ATOM 1427 O O . VAL A 1 178 ? 2.577 -2.986 11.815 1.00 87.62 178 VAL A O 1
ATOM 1430 N N . PHE A 1 179 ? 0.992 -3.870 13.129 1.00 85.62 179 PHE A N 1
ATOM 1431 C CA . PHE A 1 179 ? 1.216 -5.247 12.707 1.00 85.62 179 PHE A CA 1
ATOM 1432 C C . PHE A 1 179 ? 0.866 -5.447 11.229 1.00 85.62 179 PHE A C 1
ATOM 1434 O O . PHE A 1 179 ? 1.698 -5.940 10.465 1.00 85.62 179 PHE A O 1
ATOM 1441 N N . CYS A 1 180 ? -0.319 -4.995 10.807 1.00 87.88 180 CYS A N 1
ATOM 1442 C CA . CYS A 1 180 ? -0.733 -5.033 9.410 1.00 87.88 180 CYS A CA 1
ATOM 1443 C C . CYS A 1 180 ? 0.230 -4.224 8.536 1.00 87.88 180 CYS A C 1
ATOM 1445 O O . CYS A 1 180 ? 0.740 -4.733 7.550 1.00 87.88 180 CYS A O 1
ATOM 1447 N N . LEU A 1 181 ? 0.580 -2.998 8.927 1.00 89.25 181 LEU A N 1
ATOM 1448 C CA . LEU A 1 181 ? 1.552 -2.176 8.209 1.00 89.25 181 LEU A CA 1
ATOM 1449 C C . LEU A 1 181 ? 2.888 -2.908 8.023 1.00 89.25 181 LEU A C 1
ATOM 1451 O O . LEU A 1 181 ? 3.484 -2.854 6.949 1.00 89.25 181 LEU A O 1
ATOM 1455 N N . ARG A 1 182 ? 3.364 -3.614 9.057 1.00 84.25 182 ARG A N 1
ATOM 1456 C CA . ARG A 1 182 ? 4.637 -4.339 9.002 1.00 84.25 182 ARG A CA 1
ATOM 1457 C C . ARG A 1 182 ? 4.620 -5.507 8.024 1.00 84.25 182 ARG A C 1
ATOM 1459 O O . ARG A 1 182 ? 5.664 -5.771 7.424 1.00 84.25 182 ARG A O 1
ATOM 1466 N N . SER A 1 183 ? 3.473 -6.162 7.852 1.00 83.12 183 SER A N 1
ATOM 1467 C CA . SER A 1 183 ? 3.313 -7.313 6.959 1.00 83.12 183 SER A CA 1
ATOM 1468 C C . SER A 1 183 ? 3.237 -6.938 5.472 1.00 83.12 183 SER A C 1
ATOM 1470 O O . SER A 1 183 ? 3.378 -7.819 4.626 1.00 83.12 183 SER A O 1
ATOM 1472 N N . LEU A 1 184 ? 3.067 -5.650 5.143 1.00 86.50 184 LEU A N 1
ATOM 1473 C CA . LEU A 1 184 ? 2.944 -5.144 3.771 1.00 86.50 184 LEU A CA 1
ATOM 1474 C C . LEU A 1 184 ? 4.295 -4.642 3.233 1.00 86.50 184 LEU A C 1
ATOM 1476 O O . LEU A 1 184 ? 4.725 -3.550 3.610 1.00 86.50 184 LEU A O 1
ATOM 1480 N N . PRO A 1 185 ? 4.998 -5.399 2.374 1.00 79.75 185 PRO A N 1
ATOM 1481 C CA . PRO A 1 185 ? 6.314 -4.994 1.889 1.00 79.75 185 PRO A CA 1
ATOM 1482 C C . PRO A 1 185 ? 6.220 -3.768 0.971 1.00 79.75 185 PRO A C 1
ATOM 1484 O O . PRO A 1 185 ? 5.372 -3.708 0.092 1.00 79.75 185 PRO A O 1
ATOM 1487 N N . LEU A 1 186 ? 7.100 -2.782 1.153 1.00 78.25 186 LEU A N 1
ATOM 1488 C CA . LEU A 1 186 ? 7.117 -1.576 0.318 1.00 78.25 186 LEU A CA 1
ATOM 1489 C C . LEU A 1 186 ? 8.275 -1.613 -0.680 1.00 78.25 186 LEU A C 1
ATOM 1491 O O . LEU A 1 186 ? 9.382 -2.070 -0.386 1.00 78.25 186 LEU A O 1
ATOM 1495 N N . ILE A 1 187 ? 8.040 -1.087 -1.879 1.00 71.12 187 ILE A N 1
ATOM 1496 C CA . ILE A 1 187 ? 9.029 -1.099 -2.955 1.00 71.12 187 ILE A CA 1
ATOM 1497 C C . ILE A 1 187 ? 10.178 -0.144 -2.680 1.00 71.12 187 ILE A C 1
ATOM 1499 O O . ILE A 1 187 ? 11.319 -0.524 -2.944 1.00 71.12 187 ILE A O 1
ATOM 1503 N N . LEU A 1 188 ? 9.944 1.052 -2.127 1.00 65.19 188 LEU A N 1
ATOM 1504 C CA . LEU A 1 188 ? 11.052 1.939 -1.767 1.00 65.19 188 LEU A CA 1
ATOM 1505 C C . LEU A 1 188 ? 11.954 1.329 -0.703 1.00 65.19 188 LEU A C 1
ATOM 1507 O O . LEU A 1 188 ? 13.134 1.648 -0.718 1.00 65.19 188 LEU A O 1
ATOM 1511 N N . GLU A 1 189 ? 11.478 0.445 0.173 1.00 60.25 189 GLU A N 1
ATOM 1512 C CA . GLU A 1 189 ? 12.359 -0.266 1.109 1.00 60.25 189 GLU A CA 1
ATOM 1513 C C . GLU A 1 189 ? 13.355 -1.151 0.336 1.00 60.25 189 GLU A C 1
ATOM 1515 O O . GLU A 1 189 ? 14.565 -1.071 0.554 1.00 60.25 189 GLU A O 1
ATOM 1520 N N . CYS A 1 190 ? 12.884 -1.902 -0.665 1.00 56.81 190 CYS A N 1
ATOM 1521 C CA . CYS A 1 190 ? 13.746 -2.713 -1.533 1.00 56.81 190 CYS A CA 1
ATOM 1522 C C . CYS A 1 190 ? 14.632 -1.873 -2.468 1.00 56.81 190 CYS A C 1
ATOM 1524 O O . CYS A 1 190 ? 15.793 -2.219 -2.704 1.00 56.81 190 CYS A O 1
ATOM 1526 N N . PHE A 1 191 ? 14.114 -0.761 -2.992 1.00 57.88 191 PHE A N 1
ATOM 1527 C CA . PHE A 1 191 ? 14.839 0.131 -3.897 1.00 57.88 191 PHE A CA 1
ATOM 1528 C C . PHE A 1 191 ? 15.869 0.984 -3.151 1.00 57.88 191 PHE A C 1
ATOM 1530 O O . PHE A 1 191 ? 16.992 1.080 -3.622 1.00 57.88 191 PHE A O 1
ATOM 1537 N N . ARG A 1 192 ? 15.558 1.558 -1.982 1.00 53.31 192 ARG A N 1
ATOM 1538 C CA . ARG A 1 192 ? 16.511 2.348 -1.174 1.00 53.31 192 ARG A CA 1
ATOM 1539 C C . ARG A 1 192 ? 17.699 1.506 -0.712 1.00 53.31 192 ARG A C 1
ATOM 1541 O O . ARG A 1 192 ? 18.819 2.002 -0.729 1.00 53.31 192 ARG A O 1
ATOM 1548 N N . LEU A 1 193 ? 17.470 0.243 -0.342 1.00 42.25 193 LEU A N 1
ATOM 1549 C CA . LEU A 1 193 ? 18.541 -0.675 0.068 1.00 42.25 193 LEU A CA 1
ATOM 1550 C C . LEU A 1 193 ? 19.413 -1.139 -1.110 1.00 42.25 193 LEU A C 1
ATOM 1552 O O . LEU A 1 193 ? 20.607 -1.366 -0.933 1.00 42.25 193 LEU A O 1
ATOM 1556 N N . SER A 1 194 ? 18.838 -1.249 -2.310 1.00 42.66 194 SER A N 1
ATOM 1557 C CA . SER A 1 194 ? 19.542 -1.738 -3.509 1.00 42.66 194 SER A CA 1
ATOM 1558 C C . SER A 1 194 ? 20.131 -0.619 -4.380 1.00 42.66 194 SER A C 1
ATOM 1560 O O . SER A 1 194 ? 20.934 -0.890 -5.271 1.00 42.66 194 SER A O 1
ATOM 1562 N N . LEU A 1 195 ? 19.733 0.637 -4.155 1.00 47.97 195 LEU A N 1
ATOM 1563 C CA . LEU A 1 195 ? 20.091 1.797 -4.971 1.00 47.97 195 LEU A CA 1
ATOM 1564 C C . LEU A 1 195 ? 20.789 2.844 -4.113 1.00 47.97 195 LEU A C 1
ATOM 1566 O O . LEU A 1 195 ? 20.199 3.842 -3.700 1.00 47.97 195 LEU A O 1
ATOM 1570 N N . LEU A 1 196 ? 22.083 2.632 -3.881 1.00 45.69 196 LEU A N 1
ATOM 1571 C CA . LEU A 1 196 ? 22.956 3.710 -3.434 1.00 45.69 196 LEU A CA 1
ATOM 1572 C C . LEU A 1 196 ? 22.812 4.900 -4.391 1.00 45.69 196 LEU A C 1
ATOM 1574 O O . LEU A 1 196 ? 22.792 4.741 -5.616 1.00 45.69 196 LEU A O 1
ATOM 1578 N N . VAL A 1 197 ? 22.706 6.098 -3.817 1.00 44.59 197 VAL A N 1
ATOM 1579 C CA . VAL A 1 197 ? 22.620 7.367 -4.547 1.00 44.59 197 VAL A CA 1
ATOM 1580 C C . VAL A 1 197 ? 23.753 7.422 -5.579 1.00 44.59 197 VAL A C 1
ATOM 1582 O O . VAL A 1 197 ? 24.923 7.499 -5.218 1.00 44.59 197 VAL A O 1
ATOM 1585 N N . GLY A 1 198 ? 23.403 7.333 -6.866 1.00 52.22 198 GLY A N 1
ATOM 1586 C CA . GLY A 1 198 ? 24.353 7.381 -7.985 1.00 52.22 198 GLY A CA 1
ATOM 1587 C C . GLY A 1 198 ? 24.509 6.093 -8.805 1.00 52.22 198 GLY A C 1
ATOM 1588 O O . GLY A 1 198 ? 25.085 6.162 -9.887 1.00 52.22 198 GLY A O 1
ATOM 1589 N N . GLN A 1 199 ? 23.966 4.946 -8.373 1.00 55.91 199 GLN A N 1
ATOM 1590 C CA . GLN A 1 199 ? 23.933 3.716 -9.182 1.00 55.91 199 GLN A CA 1
ATOM 1591 C C . GLN A 1 199 ? 22.490 3.356 -9.575 1.00 55.91 199 GLN A C 1
ATOM 1593 O O . GLN A 1 199 ? 21.583 3.327 -8.742 1.00 55.91 199 GLN A O 1
ATOM 1598 N N . GLN A 1 200 ? 22.246 3.145 -10.874 1.00 62.84 200 GLN A N 1
ATOM 1599 C CA . GLN A 1 200 ? 20.937 2.730 -11.394 1.00 62.84 200 GLN A CA 1
ATOM 1600 C C . GLN A 1 200 ? 20.849 1.200 -11.498 1.00 62.84 200 GLN A C 1
ATOM 1602 O O . GLN A 1 200 ? 21.854 0.560 -11.819 1.00 62.84 200 GLN A O 1
ATOM 1607 N N . PRO A 1 201 ? 19.670 0.598 -11.245 1.00 67.62 201 PRO A N 1
ATOM 1608 C CA . PRO A 1 201 ? 19.523 -0.844 -11.335 1.00 67.62 201 PRO A CA 1
ATOM 1609 C C . PRO A 1 201 ? 19.618 -1.287 -12.795 1.00 67.62 201 PRO A C 1
ATOM 1611 O O . PRO A 1 201 ? 19.086 -0.639 -13.703 1.00 67.62 201 PRO A O 1
ATOM 1614 N N . SER A 1 202 ? 20.251 -2.439 -13.017 1.00 69.62 202 SER A N 1
ATOM 1615 C CA . SER A 1 202 ? 20.138 -3.113 -14.309 1.00 69.62 202 SER A CA 1
ATOM 1616 C C . SER A 1 202 ? 18.668 -3.482 -14.580 1.00 69.62 202 SER A C 1
ATOM 1618 O O . SER A 1 202 ? 17.930 -3.731 -13.618 1.00 69.62 202 SER A O 1
ATOM 1620 N N . PRO A 1 203 ? 18.235 -3.590 -15.851 1.00 70.12 203 PRO A N 1
ATOM 1621 C CA . PRO A 1 203 ? 16.868 -4.005 -16.180 1.00 70.12 203 PRO A CA 1
ATOM 1622 C C . PRO A 1 203 ? 16.472 -5.332 -15.518 1.00 70.12 203 PRO A C 1
ATOM 1624 O O . PRO A 1 203 ? 15.343 -5.498 -15.066 1.00 70.12 203 PRO A O 1
ATOM 1627 N N . ASN A 1 204 ? 17.427 -6.259 -15.395 1.00 70.56 204 ASN A N 1
ATOM 1628 C CA . ASN A 1 204 ? 17.218 -7.567 -14.775 1.00 70.56 204 ASN A CA 1
ATOM 1629 C C . ASN A 1 204 ? 17.035 -7.471 -13.257 1.00 70.56 204 ASN A C 1
ATOM 1631 O O . ASN A 1 204 ? 16.146 -8.115 -12.706 1.00 70.56 204 ASN A O 1
ATOM 1635 N N . SER A 1 205 ? 17.849 -6.653 -12.583 1.00 74.00 205 SER A N 1
ATOM 1636 C CA . SER A 1 205 ? 17.704 -6.398 -11.145 1.00 74.00 205 SER A CA 1
ATOM 1637 C C . SER A 1 205 ? 16.358 -5.738 -10.851 1.00 74.00 205 SER A C 1
ATOM 1639 O O . SER A 1 205 ? 15.651 -6.162 -9.943 1.00 74.00 205 SER A O 1
ATOM 1641 N N . LEU A 1 206 ? 15.976 -4.759 -11.678 1.00 75.69 206 LEU A N 1
ATOM 1642 C CA . LEU A 1 206 ? 14.695 -4.069 -11.587 1.00 75.69 206 LEU A CA 1
ATOM 1643 C C . LEU A 1 206 ? 13.515 -5.035 -11.767 1.00 75.69 206 LEU A C 1
ATOM 1645 O O . LEU A 1 206 ? 12.589 -5.039 -10.960 1.00 75.69 206 LEU A O 1
ATOM 1649 N N . MET A 1 207 ? 13.582 -5.888 -12.794 1.00 75.94 207 MET A N 1
ATOM 1650 C CA . MET A 1 207 ? 12.582 -6.923 -13.051 1.00 75.94 207 MET A CA 1
ATOM 1651 C C . MET A 1 207 ? 12.435 -7.884 -11.874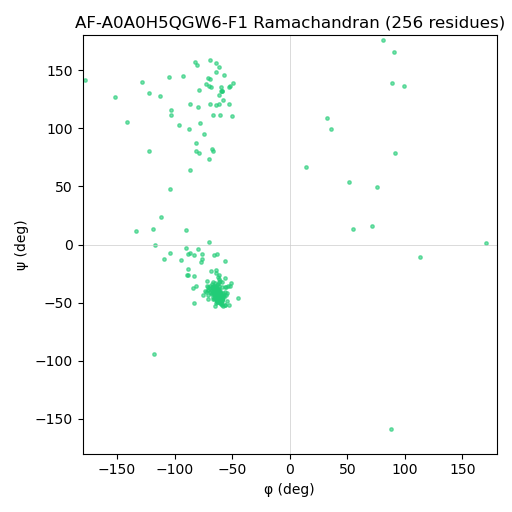 1.00 75.94 207 MET A C 1
ATOM 1653 O O . MET A 1 207 ? 11.311 -8.199 -11.491 1.00 75.94 207 MET A O 1
ATOM 1657 N N . SER A 1 208 ? 13.552 -8.353 -11.309 1.00 78.50 208 SER A N 1
ATOM 1658 C CA . SER A 1 208 ? 13.527 -9.269 -10.166 1.00 78.50 208 SER A CA 1
ATOM 1659 C C . SER A 1 208 ? 12.818 -8.628 -8.980 1.00 78.50 208 SER A C 1
ATOM 1661 O O . SER A 1 208 ? 11.854 -9.195 -8.481 1.00 78.50 208 SER A O 1
ATOM 1663 N N . SER A 1 209 ? 13.210 -7.407 -8.599 1.00 79.38 209 SER A N 1
ATOM 1664 C CA . SER A 1 209 ? 12.604 -6.710 -7.461 1.00 79.38 209 SER A CA 1
ATOM 1665 C C . SER A 1 209 ? 11.104 -6.476 -7.643 1.00 79.38 209 SER A C 1
ATOM 1667 O O . SER A 1 209 ? 10.343 -6.655 -6.698 1.00 79.38 209 SER A O 1
ATOM 1669 N N . VAL A 1 210 ? 10.653 -6.117 -8.850 1.00 82.38 210 VAL A N 1
ATOM 1670 C CA . VAL A 1 210 ? 9.217 -5.943 -9.124 1.00 82.38 210 VAL A CA 1
ATOM 1671 C C . VAL A 1 210 ? 8.472 -7.281 -9.065 1.00 82.38 210 VAL A C 1
ATOM 1673 O O . VAL A 1 210 ? 7.398 -7.352 -8.469 1.00 82.38 210 VAL A O 1
ATOM 1676 N N . LYS A 1 211 ? 9.036 -8.359 -9.624 1.00 82.44 211 LYS A N 1
ATOM 1677 C CA . LYS A 1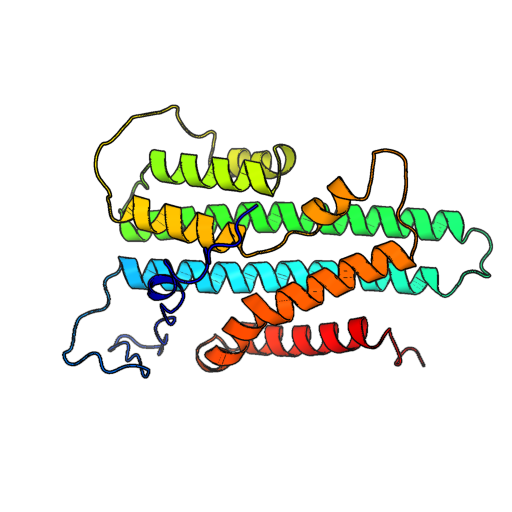 211 ? 8.427 -9.699 -9.555 1.00 82.44 211 LYS A CA 1
ATOM 1678 C C . LYS A 1 211 ? 8.329 -10.215 -8.124 1.00 82.44 211 LYS A C 1
ATOM 1680 O O . LYS A 1 211 ? 7.291 -10.760 -7.759 1.00 82.44 211 LYS A O 1
ATOM 1685 N N . ASP A 1 212 ? 9.363 -10.011 -7.316 1.00 82.50 212 ASP A N 1
ATOM 1686 C CA . ASP A 1 212 ? 9.365 -10.409 -5.908 1.00 82.50 212 ASP A CA 1
ATOM 1687 C C . ASP A 1 212 ? 8.253 -9.685 -5.135 1.00 82.50 212 ASP A C 1
ATOM 1689 O O . ASP A 1 212 ? 7.520 -10.304 -4.369 1.00 82.50 212 ASP A O 1
ATOM 1693 N N . GLN A 1 213 ? 8.043 -8.399 -5.413 1.00 83.06 213 GLN A N 1
ATOM 1694 C CA . GLN A 1 213 ? 6.993 -7.592 -4.784 1.00 83.06 213 GLN A CA 1
ATOM 1695 C C . GLN A 1 213 ? 5.583 -8.019 -5.200 1.00 83.06 213 GLN A C 1
ATOM 1697 O O . GLN A 1 213 ? 4.694 -8.156 -4.358 1.00 83.06 213 GLN A O 1
ATOM 1702 N N . ILE A 1 214 ? 5.389 -8.325 -6.485 1.00 86.00 214 ILE A N 1
ATOM 1703 C CA . ILE A 1 214 ? 4.143 -8.920 -6.982 1.00 86.00 214 ILE A CA 1
ATOM 1704 C C . ILE A 1 214 ? 3.875 -10.260 -6.292 1.00 86.00 214 ILE A C 1
ATOM 1706 O O . ILE A 1 214 ? 2.761 -10.493 -5.829 1.00 86.00 214 ILE A O 1
ATOM 1710 N N . ASN A 1 215 ? 4.887 -11.123 -6.173 1.00 84.38 215 ASN A N 1
ATOM 1711 C CA . ASN A 1 215 ? 4.753 -12.416 -5.504 1.00 84.38 215 ASN A CA 1
ATOM 1712 C C . ASN A 1 215 ? 4.382 -12.255 -4.026 1.00 84.38 215 ASN A C 1
ATOM 1714 O O . ASN A 1 215 ? 3.501 -12.958 -3.537 1.00 84.38 215 ASN A O 1
ATOM 1718 N N . LEU A 1 216 ? 5.005 -11.310 -3.320 1.00 84.56 216 LEU A N 1
ATOM 1719 C CA . LEU A 1 216 ? 4.679 -11.034 -1.922 1.00 84.56 216 LEU A CA 1
ATOM 1720 C C . LEU A 1 216 ? 3.250 -10.501 -1.755 1.00 84.56 216 LEU A C 1
ATOM 1722 O O . LEU A 1 216 ? 2.559 -10.913 -0.824 1.00 84.56 216 LEU A O 1
ATOM 1726 N N . CYS A 1 217 ? 2.782 -9.633 -2.657 1.00 87.50 217 CYS A N 1
ATOM 1727 C CA . CYS A 1 217 ? 1.393 -9.170 -2.670 1.00 87.50 217 CYS A CA 1
ATOM 1728 C C . CYS A 1 217 ? 0.415 -10.323 -2.940 1.00 87.50 217 CYS A C 1
ATOM 1730 O O . CYS A 1 217 ? -0.554 -10.499 -2.198 1.00 87.50 217 CYS A O 1
ATOM 1732 N N . LEU A 1 218 ? 0.713 -11.139 -3.957 1.00 86.38 218 LEU A N 1
ATOM 1733 C CA . LEU A 1 218 ? -0.055 -12.322 -4.344 1.00 86.38 218 LEU A CA 1
ATOM 1734 C C . LEU A 1 218 ? -0.253 -13.291 -3.179 1.00 86.38 218 LEU A C 1
ATOM 1736 O O . LEU A 1 218 ? -1.374 -13.732 -2.949 1.00 86.38 218 LEU A O 1
ATOM 1740 N N . MET A 1 219 ? 0.823 -13.616 -2.458 1.00 84.19 219 MET A N 1
ATOM 1741 C CA . MET A 1 219 ? 0.801 -14.605 -1.375 1.00 84.19 219 MET A CA 1
ATOM 1742 C C . MET A 1 219 ? 0.188 -14.078 -0.069 1.00 84.19 219 MET A C 1
ATOM 1744 O O . MET A 1 219 ? -0.143 -14.883 0.796 1.00 84.19 219 MET A O 1
ATOM 1748 N N . ASN A 1 220 ? 0.022 -12.759 0.085 1.00 84.88 220 ASN A N 1
ATOM 1749 C CA . ASN A 1 220 ? -0.481 -12.145 1.317 1.00 84.88 220 ASN A CA 1
ATOM 1750 C C . ASN A 1 220 ? -1.803 -11.402 1.088 1.00 84.88 220 ASN A C 1
ATOM 1752 O O . ASN A 1 220 ? -2.875 -12.003 1.156 1.00 84.88 220 ASN A O 1
ATOM 1756 N N . SER A 1 221 ? -1.744 -10.093 0.830 1.00 88.25 221 SER A N 1
ATOM 1757 C CA . SER A 1 221 ? -2.921 -9.218 0.776 1.00 88.25 221 SER A CA 1
ATOM 1758 C C . SER A 1 221 ? -3.906 -9.641 -0.307 1.00 88.25 221 SER A C 1
ATOM 1760 O O . SER A 1 221 ? -5.102 -9.741 -0.039 1.00 88.25 221 SER A O 1
ATOM 1762 N N . PHE A 1 222 ? -3.411 -9.961 -1.507 1.00 90.06 222 PHE A N 1
ATOM 1763 C CA . PHE A 1 222 ? -4.269 -10.408 -2.598 1.00 90.06 222 PHE A CA 1
ATOM 1764 C C . PHE A 1 222 ? -4.923 -11.752 -2.274 1.00 90.06 222 PHE A C 1
ATOM 1766 O O . PHE A 1 222 ? -6.130 -11.879 -2.441 1.00 90.06 222 PHE A O 1
ATOM 1773 N N . ALA A 1 223 ? -4.167 -12.742 -1.782 1.00 86.56 223 ALA A N 1
ATOM 1774 C CA . ALA A 1 223 ? -4.720 -14.046 -1.409 1.00 86.56 223 ALA A CA 1
ATOM 1775 C C . ALA A 1 223 ? -5.840 -13.918 -0.368 1.00 86.56 223 ALA A C 1
ATOM 1777 O O . ALA A 1 223 ? -6.905 -14.511 -0.544 1.00 86.56 223 ALA A O 1
ATOM 1778 N N . ARG A 1 224 ? -5.637 -13.097 0.672 1.00 85.50 224 ARG A N 1
ATOM 1779 C CA . ARG A 1 224 ? -6.647 -12.839 1.711 1.00 85.50 224 ARG A CA 1
ATOM 1780 C C . ARG A 1 224 ? -7.922 -12.229 1.122 1.00 85.50 224 ARG A C 1
ATOM 1782 O O . ARG A 1 224 ? -9.009 -12.764 1.330 1.00 85.50 224 ARG A O 1
ATOM 1789 N N . LEU A 1 225 ? -7.788 -11.177 0.313 1.00 89.88 225 LEU A N 1
ATOM 1790 C CA . LEU A 1 225 ? -8.929 -10.548 -0.363 1.00 89.88 225 LEU A CA 1
ATOM 1791 C C . LEU A 1 225 ? -9.602 -11.480 -1.375 1.00 89.88 225 LEU A C 1
ATOM 1793 O O . LEU A 1 225 ? -10.813 -11.424 -1.564 1.00 89.88 225 LEU A O 1
ATOM 1797 N N . TRP A 1 226 ? -8.835 -12.348 -2.030 1.00 90.19 226 TRP A N 1
ATOM 1798 C CA . TRP A 1 226 ? -9.349 -13.276 -3.027 1.00 90.19 226 TRP A CA 1
ATOM 1799 C C . TRP A 1 226 ? -10.222 -14.367 -2.407 1.00 90.19 226 TRP A C 1
ATOM 1801 O O . TRP A 1 226 ? -11.266 -14.702 -2.969 1.00 90.19 226 TRP A O 1
ATOM 1811 N N . VAL A 1 227 ? -9.823 -14.896 -1.246 1.00 87.06 227 VAL A N 1
ATOM 1812 C CA . VAL A 1 227 ? -10.616 -15.877 -0.488 1.00 87.06 227 VAL A CA 1
ATOM 1813 C C . VAL A 1 227 ? -11.946 -15.265 -0.049 1.00 87.06 227 VAL A C 1
ATOM 1815 O O . VAL A 1 227 ? -12.992 -15.884 -0.222 1.00 87.06 227 VAL A O 1
ATOM 1818 N N . GLN A 1 228 ? -11.923 -14.021 0.432 1.00 85.69 228 GLN A N 1
ATOM 1819 C CA . GLN A 1 228 ? -13.111 -13.302 0.900 1.00 85.69 228 GLN A CA 1
ATOM 1820 C C . GLN A 1 228 ? -13.811 -12.492 -0.210 1.00 85.69 228 GLN A C 1
ATOM 1822 O O . GLN A 1 228 ? -14.690 -11.678 0.070 1.00 85.69 228 GLN A O 1
ATOM 1827 N N . ARG A 1 229 ? -13.464 -12.708 -1.490 1.00 85.81 229 ARG A N 1
ATOM 1828 C CA . ARG A 1 229 ? -13.873 -11.831 -2.603 1.00 85.81 229 ARG A CA 1
ATOM 1829 C C . ARG A 1 229 ? -15.384 -11.651 -2.711 1.00 85.81 229 ARG A C 1
ATOM 1831 O O . ARG A 1 229 ? -15.838 -10.569 -3.059 1.00 85.81 229 ARG A O 1
ATOM 1838 N N . SER A 1 230 ? -16.167 -12.690 -2.428 1.00 84.25 230 SER A N 1
ATOM 1839 C CA . SER A 1 230 ? -17.633 -12.629 -2.505 1.00 84.25 230 SER A CA 1
ATOM 1840 C C . SER A 1 230 ? -18.266 -11.661 -1.504 1.00 84.25 230 SER A C 1
ATOM 1842 O O . SER A 1 230 ? -19.390 -11.233 -1.739 1.00 84.25 230 SER A O 1
ATOM 1844 N N . ALA A 1 231 ? -17.566 -11.325 -0.416 1.00 81.88 231 ALA A N 1
ATOM 1845 C CA . ALA A 1 231 ? -18.015 -10.360 0.585 1.00 81.88 231 ALA A CA 1
ATOM 1846 C C . ALA A 1 231 ? -17.603 -8.911 0.255 1.00 81.88 231 ALA A C 1
ATOM 1848 O O . ALA A 1 231 ? -18.048 -7.982 0.922 1.00 81.88 231 ALA A O 1
ATOM 1849 N N . LEU A 1 232 ? -16.764 -8.705 -0.766 1.00 86.12 232 LEU A N 1
ATOM 1850 C CA . LEU A 1 232 ? -16.316 -7.380 -1.198 1.00 86.12 232 LEU A CA 1
ATOM 1851 C C . LEU A 1 232 ? -17.352 -6.720 -2.111 1.00 86.12 232 LEU A C 1
ATOM 1853 O O . LEU A 1 232 ? -18.120 -7.399 -2.797 1.00 86.12 232 LEU A O 1
ATOM 1857 N N . ASN A 1 233 ? -17.329 -5.390 -2.196 1.00 91.25 233 ASN A N 1
ATOM 1858 C CA . ASN A 1 233 ? -18.156 -4.678 -3.169 1.00 91.25 233 ASN A CA 1
ATOM 1859 C C . ASN A 1 233 ? -17.748 -5.027 -4.619 1.00 91.25 233 ASN A C 1
ATOM 1861 O O . ASN A 1 233 ? -16.620 -5.446 -4.892 1.00 91.25 233 ASN A O 1
ATOM 1865 N N . VAL A 1 234 ? -18.676 -4.859 -5.565 1.00 91.56 234 VAL A N 1
ATOM 1866 C CA . VAL A 1 234 ? -18.492 -5.282 -6.968 1.00 91.56 234 VAL A CA 1
ATOM 1867 C C . VAL A 1 234 ? -17.279 -4.616 -7.625 1.00 91.56 234 VAL A C 1
ATOM 1869 O O . VAL A 1 234 ? -16.576 -5.261 -8.402 1.00 91.56 234 VAL A O 1
ATOM 1872 N N . GLU A 1 235 ? -17.005 -3.355 -7.297 1.00 93.44 235 GLU A N 1
ATOM 1873 C CA . GLU A 1 235 ? -15.879 -2.601 -7.854 1.00 93.44 235 GLU A CA 1
ATOM 1874 C C . GLU A 1 235 ? -14.536 -3.209 -7.437 1.00 93.44 235 GLU A C 1
ATOM 1876 O O . GLU A 1 235 ? -13.684 -3.470 -8.287 1.00 93.44 235 GLU A O 1
ATOM 1881 N N . ILE A 1 236 ? -14.371 -3.541 -6.153 1.00 91.19 236 ILE A N 1
ATOM 1882 C CA . ILE A 1 236 ? -13.168 -4.204 -5.641 1.00 91.19 236 ILE A CA 1
ATOM 1883 C C . ILE A 1 236 ? -13.034 -5.601 -6.249 1.00 91.19 236 ILE A C 1
ATOM 1885 O O . ILE A 1 236 ? -11.938 -6.004 -6.632 1.00 91.19 236 ILE A O 1
ATOM 1889 N N . GLN A 1 237 ? -14.133 -6.346 -6.402 1.00 90.31 237 GLN A N 1
ATOM 1890 C CA . GLN A 1 237 ? -14.078 -7.658 -7.052 1.00 90.31 237 GLN A CA 1
ATOM 1891 C C . GLN A 1 237 ? -13.563 -7.561 -8.496 1.00 90.31 237 GLN A C 1
ATOM 1893 O O . GLN A 1 237 ? -12.720 -8.365 -8.906 1.00 90.31 237 GLN A O 1
ATOM 1898 N N . GLN A 1 238 ? -14.049 -6.579 -9.260 1.00 93.94 238 GLN A N 1
ATOM 1899 C CA . GLN A 1 238 ? -13.590 -6.317 -10.626 1.00 93.94 238 GLN A CA 1
ATOM 1900 C C . GLN A 1 238 ? -12.127 -5.875 -10.652 1.00 93.94 238 GLN A C 1
ATOM 1902 O O . GLN A 1 238 ? -11.353 -6.373 -11.471 1.00 93.94 238 GLN A O 1
ATOM 1907 N N . PHE A 1 239 ? -11.728 -5.006 -9.726 1.00 94.44 239 PHE A N 1
ATOM 1908 C CA . PHE A 1 239 ? -10.341 -4.589 -9.568 1.00 94.44 239 PHE A CA 1
ATOM 1909 C C . PHE A 1 239 ? -9.409 -5.780 -9.291 1.00 94.44 239 PHE A C 1
ATOM 1911 O O . PHE A 1 239 ? -8.392 -5.930 -9.966 1.00 94.44 239 PHE A O 1
ATOM 1918 N N . LEU A 1 240 ? -9.765 -6.681 -8.369 1.00 92.56 240 LEU A N 1
ATOM 1919 C CA . LEU A 1 240 ? -8.954 -7.864 -8.059 1.00 92.56 240 LEU A CA 1
ATOM 1920 C C . LEU A 1 240 ? -8.827 -8.815 -9.257 1.00 92.56 240 LEU A C 1
ATOM 1922 O O . LEU A 1 240 ? -7.776 -9.426 -9.451 1.00 92.56 240 LEU A O 1
ATOM 1926 N N . LEU A 1 241 ? -9.871 -8.937 -10.082 1.00 92.31 241 LEU A N 1
ATOM 1927 C CA . LEU A 1 241 ? -9.797 -9.697 -11.333 1.00 92.31 241 LEU A CA 1
ATOM 1928 C C . LEU A 1 241 ? -8.785 -9.077 -12.303 1.00 92.31 241 LEU A C 1
ATOM 1930 O O . LEU A 1 241 ? -7.916 -9.787 -12.802 1.00 92.31 241 LEU A O 1
ATOM 1934 N N . GLN A 1 242 ? -8.853 -7.761 -12.511 1.00 92.00 242 GLN A N 1
ATOM 1935 C CA . GLN A 1 242 ? -7.909 -7.043 -13.372 1.00 92.00 242 GLN A CA 1
ATOM 1936 C C . GLN A 1 242 ? -6.472 -7.147 -12.848 1.00 92.00 242 GLN A C 1
ATOM 1938 O O . GLN A 1 242 ? -5.545 -7.400 -13.615 1.00 92.00 242 GLN A O 1
ATOM 1943 N N . LEU A 1 243 ? -6.282 -7.002 -11.536 1.00 90.94 243 LEU A N 1
ATOM 1944 C CA . LEU A 1 243 ? -4.969 -7.089 -10.904 1.00 90.94 243 LEU A CA 1
ATOM 1945 C C . LEU A 1 243 ? -4.349 -8.483 -11.063 1.00 90.94 243 LEU A C 1
ATOM 1947 O O . LEU A 1 243 ? -3.159 -8.599 -11.351 1.00 90.94 243 LEU A O 1
ATOM 1951 N N . ARG A 1 244 ? -5.153 -9.546 -10.949 1.00 90.50 244 ARG A N 1
ATOM 1952 C CA . ARG A 1 244 ? -4.702 -10.917 -11.220 1.00 90.50 244 ARG A CA 1
ATOM 1953 C C . ARG A 1 244 ? -4.164 -11.063 -12.642 1.00 90.50 244 ARG A C 1
ATOM 1955 O O . ARG A 1 244 ? -3.121 -11.682 -12.837 1.00 90.50 244 ARG A O 1
ATOM 1962 N N . ASP A 1 245 ? -4.869 -10.507 -13.620 1.00 87.44 245 ASP A N 1
ATOM 1963 C CA . ASP A 1 245 ? -4.472 -10.602 -15.023 1.00 87.44 245 ASP A CA 1
ATOM 1964 C C . ASP A 1 245 ? -3.163 -9.816 -15.267 1.00 87.44 245 ASP A C 1
ATOM 1966 O O . ASP A 1 245 ? -2.239 -10.325 -15.903 1.00 87.44 245 ASP A O 1
ATOM 1970 N N . VAL A 1 246 ? -3.002 -8.649 -14.628 1.00 86.25 246 VAL A N 1
ATOM 1971 C CA . VAL A 1 246 ? -1.742 -7.878 -14.625 1.00 86.25 246 VAL A CA 1
ATOM 1972 C C . VAL A 1 246 ? -0.578 -8.670 -14.015 1.00 86.25 246 VAL A C 1
ATOM 1974 O O . VAL A 1 246 ? 0.537 -8.644 -14.545 1.00 86.25 246 VAL A O 1
ATOM 1977 N N . PHE A 1 247 ? -0.811 -9.397 -12.920 1.00 86.44 247 PHE A N 1
ATOM 1978 C CA . PHE A 1 247 ? 0.214 -10.245 -12.309 1.00 86.44 247 PHE A CA 1
ATOM 1979 C C . PHE A 1 247 ? 0.684 -11.355 -13.246 1.00 86.44 247 PHE A C 1
ATOM 1981 O O . PHE A 1 247 ? 1.892 -11.570 -13.377 1.00 86.44 247 PHE A O 1
ATOM 1988 N N . ILE A 1 248 ? -0.248 -12.010 -13.943 1.00 83.25 248 ILE A N 1
ATOM 1989 C CA . ILE A 1 248 ? 0.067 -13.043 -14.936 1.00 83.25 248 ILE A CA 1
ATOM 1990 C C . ILE A 1 248 ? 0.911 -12.451 -16.072 1.00 83.25 248 ILE A C 1
ATOM 1992 O O . ILE A 1 248 ? 1.935 -13.037 -16.445 1.00 83.25 248 ILE A O 1
ATOM 1996 N N . ASP A 1 249 ? 0.544 -11.276 -16.585 1.00 81.31 249 ASP A N 1
ATOM 1997 C CA . ASP A 1 249 ? 1.274 -10.602 -17.666 1.00 81.31 249 ASP A CA 1
ATOM 1998 C C . ASP A 1 249 ? 2.736 -10.313 -17.292 1.00 81.31 249 ASP A C 1
ATOM 2000 O O . ASP A 1 249 ? 3.663 -10.605 -18.060 1.00 81.31 249 ASP A O 1
ATOM 2004 N N . ILE A 1 250 ? 2.966 -9.772 -16.092 1.00 78.69 250 ILE A N 1
ATOM 2005 C CA . ILE A 1 250 ? 4.311 -9.408 -15.628 1.00 78.69 250 ILE A CA 1
ATOM 2006 C C . ILE A 1 250 ? 5.136 -10.655 -15.282 1.00 78.69 250 ILE A C 1
ATOM 2008 O O . ILE A 1 250 ? 6.320 -10.736 -15.630 1.00 78.69 250 ILE A O 1
ATOM 2012 N N . GLN A 1 251 ? 4.537 -11.663 -14.640 1.00 75.00 251 GLN A N 1
ATOM 2013 C CA . GLN A 1 251 ? 5.234 -12.906 -14.295 1.00 75.00 251 GLN A CA 1
ATOM 2014 C C . GLN A 1 251 ? 5.675 -13.679 -15.543 1.00 75.00 251 GLN A C 1
ATOM 2016 O O . GLN A 1 251 ? 6.832 -14.111 -15.615 1.00 75.00 251 GLN A O 1
ATOM 2021 N N . THR A 1 252 ? 4.790 -13.799 -16.539 1.00 73.69 252 THR A N 1
ATOM 2022 C CA . THR A 1 252 ? 5.060 -14.511 -17.802 1.00 73.69 252 THR A CA 1
ATOM 2023 C C . THR A 1 252 ? 5.952 -13.732 -18.771 1.00 73.69 252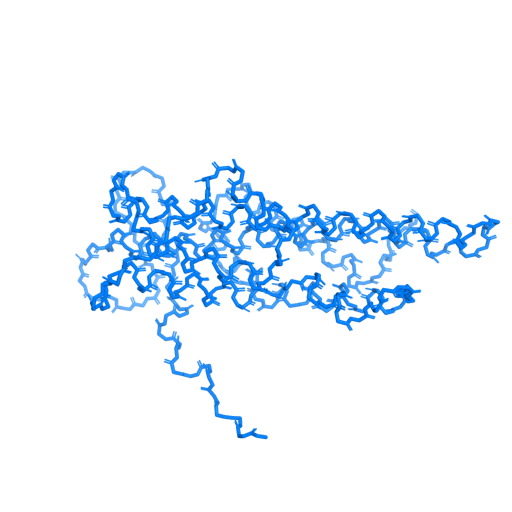 THR A C 1
ATOM 2025 O O . THR A 1 252 ? 6.439 -14.315 -19.744 1.00 73.69 252 THR A O 1
ATOM 2028 N N . GLY A 1 253 ? 6.241 -12.461 -18.470 1.00 61.31 253 GLY A N 1
ATOM 2029 C CA . GLY A 1 253 ? 7.214 -11.640 -19.186 1.00 61.31 253 GLY A CA 1
ATOM 2030 C C . GLY A 1 253 ? 6.712 -11.144 -20.539 1.00 61.31 253 GLY A C 1
ATOM 2031 O O . GLY A 1 253 ? 7.420 -11.305 -21.529 1.00 61.31 253 GLY A O 1
ATOM 2032 N N . CYS A 1 254 ? 5.509 -10.560 -20.591 1.00 54.31 254 CYS A N 1
ATOM 2033 C CA . CYS A 1 254 ? 4.959 -9.927 -21.799 1.00 54.31 254 CYS A CA 1
ATOM 2034 C C . CYS A 1 254 ? 5.001 -10.831 -23.052 1.00 54.31 254 CYS A C 1
ATOM 2036 O O . CYS A 1 254 ? 5.479 -10.426 -24.110 1.00 54.31 254 CYS A O 1
ATOM 2038 N N . ARG A 1 255 ? 4.454 -12.056 -22.985 1.00 40.38 255 ARG A N 1
ATOM 2039 C CA . ARG A 1 255 ? 4.319 -12.938 -24.171 1.00 40.38 255 ARG A CA 1
ATOM 2040 C C . ARG A 1 255 ? 3.275 -12.471 -25.204 1.00 40.38 255 ARG A C 1
ATOM 2042 O O . ARG A 1 255 ? 3.077 -13.158 -26.205 1.00 40.38 255 ARG A O 1
ATOM 2049 N N . HIS A 1 256 ? 2.618 -11.329 -24.988 1.00 34.94 256 HIS A N 1
ATOM 2050 C CA . HIS A 1 256 ? 1.484 -10.872 -25.799 1.00 34.94 256 HIS A CA 1
ATOM 2051 C C . HIS A 1 256 ? 1.670 -9.543 -26.539 1.00 34.94 256 HIS A C 1
ATOM 2053 O O . HIS A 1 256 ? 0.709 -9.053 -27.121 1.00 34.94 256 HIS A O 1
ATOM 2059 N N . LEU A 1 257 ? 2.887 -9.006 -26.641 1.00 34.47 257 LEU A N 1
ATOM 2060 C CA . LEU A 1 257 ? 3.165 -7.994 -27.667 1.00 34.47 257 LEU A CA 1
ATOM 2061 C C . LEU A 1 257 ? 3.425 -8.704 -29.006 1.00 34.47 257 LEU A C 1
ATOM 2063 O O . LEU A 1 257 ? 4.568 -8.971 -29.374 1.00 34.47 257 LEU A O 1
ATOM 2067 N N . LYS A 1 258 ? 2.334 -9.080 -29.679 1.00 28.89 258 LYS A N 1
ATOM 2068 C CA . LYS A 1 258 ? 2.294 -9.390 -31.112 1.00 28.89 258 LYS A CA 1
ATOM 2069 C C . LYS A 1 258 ? 1.608 -8.255 -31.850 1.00 28.89 258 LYS A C 1
ATOM 2071 O O . LYS A 1 258 ? 0.582 -7.777 -31.322 1.00 28.89 258 LYS A O 1
#

Foldseek 3Di:
DDPPCPPPVCVVPVPLAAFQCPPDDDDGDDPDDPPPDDDDDDLLSNLLSVLLLVLLLLLLVLLVLLLVLLVQLLVLVVPCVDDCSVVSNVVSVVSSVVSLLVSLLVSLQSSLVSLQVSQCSVPPDDRDLVLSVLLLVLSCVQSNDVSSVSVCVVPNDRDDDDDDDDDDSSVVSSVSSSVSVVLQDGLCVVCVVVDDPPDDDDSVRVLVSSLVNLVSSVVPSLVSCVVVVVSDDPVSNVVSVVSVVSNVCSVVPNPPPD

Secondary structure (DSSP, 8-state):
-----TTTTTGGGTT-PPP---SSSS-----SS---S-PPPPHHHHHHHHHHHHHHHHHHHHHHHHHHHHHHHHHHHT-TTSTTHHHHHHHHHHHHHHHHHHHHHHHHHHHHHHHHHHHHHHH-SS--HHHHHHHHHHHHHHH-HHHHHHHHHHH-PPPP-----S--HHHHHHHHHHHHHHHS--HHHHHHHH--TT-PPPHHHHHHHHHHHHHHHIIIIIHHHHHTGGGS-HHHHHHHHHHHHHHHHHHHT-TT--

pLDDT: mean 71.67, std 20.34, range [28.83, 95.25]

Sequence (258 aa):
LPHDDIFHDYDDYSQVDAPLNIGDGSDVIVQGGSIANGDMISIFDQQLAFLIQEMHISYCYYIAKICNGYRDVTHFSFNSHLPDFLKLYQESINDFRQAILLAENQLCHEFYSLAFNSLHEICGDTPPQFDLNFIAEALNLRFGQENIKVIHTAFGQPAAHHVHPELTPTVKFSNAFVFCLRSLPLILECFRLSLLVGQQPSPNSLMSSVKDQINLCLMNSFARLWVQRSALNVEIQQFLLQLRDVFIDIQTGCRHLK

Mean predicted aligned error: 12.34 Å